Protein AF-A0AAW1TBC0-F1 (afdb_monomer_lite)

Secondary structure (DSSP, 8-state):
-HHHHIIIIIIIT--EEEEEEEEE-SSSSSS-EEEEEEEE-GGGHHHHHHHHHHHHHHHHHSPPPHHHHHHHHHHHHHHHHHHTT-HHHHHHHHTTTT-TT-TT--HHHHHTHHHHHHH--HHHHHHHHHHT---TTT---------S-PPPPP-PPP--GGG---TT---TTHHHHHHHHHHHHHHHTTS---SSSSHHHHHHHHHHHHHHHHHGGG--THHHHHHHHHHHHHHHT---

Sequence (240 aa):
MNGRLFTTVRDALGLTYDVSFELALFELLKNGWFSVSVTSSPDKIHETAEACVRVLRAPGHSPITQRELERARRTLITRHETDSKENSYWLGLMTRTQCAYTPWRTLESIRDIRPMYEAIDLQDMQEAYNQFQMGDDSIFVCIGTSGQAPPAPPTLPAPNQSSLNGAQLLPEGWAAAIEKQMSLEKASSQLSQPAQQQQVKDVAQVAALAAAANLAKNFDFGKAFQRMQQELKDKNAKPE

Radius of gyration: 29.61 Å; chains: 1; bounding box: 54×62×96 Å

pLDDT: mean 72.48, std 20.44, range [36.56, 96.25]

Organism: NCBI:txid2026836

Structure (mmCIF, N/CA/C/O backbone):
data_AF-A0AAW1TBC0-F1
#
_entry.id   AF-A0AAW1TBC0-F1
#
loop_
_atom_site.group_PDB
_atom_site.id
_atom_site.type_symbol
_atom_site.label_atom_id
_atom_site.label_alt_id
_atom_site.label_comp_id
_atom_site.label_asym_id
_atom_site.label_entity_id
_atom_site.label_seq_id
_atom_site.pdbx_PDB_ins_code
_atom_site.Cartn_x
_atom_site.Cartn_y
_atom_site.Cartn_z
_atom_site.occupancy
_atom_site.B_iso_or_equiv
_atom_site.auth_seq_id
_atom_site.auth_comp_id
_atom_site.auth_asym_id
_atom_site.auth_atom_id
_atom_site.pdbx_PDB_model_num
ATOM 1 N N . MET A 1 1 ? -3.443 3.627 0.522 1.00 87.19 1 MET A N 1
ATOM 2 C CA . MET A 1 1 ? -4.224 3.497 1.773 1.00 87.19 1 MET A CA 1
ATOM 3 C C . MET A 1 1 ? -3.780 4.469 2.860 1.00 87.19 1 MET A C 1
ATOM 5 O O . MET A 1 1 ? -4.647 5.182 3.342 1.00 87.19 1 MET A O 1
ATOM 9 N N . ASN A 1 2 ? -2.478 4.599 3.164 1.00 90.44 2 ASN A N 1
ATOM 10 C CA . ASN A 1 2 ? -1.962 5.588 4.136 1.00 90.44 2 ASN A CA 1
ATOM 11 C C . ASN A 1 2 ? -2.582 6.990 4.000 1.00 90.44 2 ASN A C 1
ATOM 13 O O . ASN A 1 2 ? -3.117 7.515 4.966 1.00 90.44 2 ASN A O 1
ATOM 17 N N . GLY A 1 3 ? -2.603 7.563 2.790 1.00 90.88 3 GLY A N 1
ATOM 18 C CA . GLY A 1 3 ? -3.205 8.884 2.567 1.00 90.88 3 GLY A CA 1
ATOM 19 C C . GLY A 1 3 ? -4.674 8.986 2.999 1.00 90.88 3 GLY A C 1
ATOM 20 O O . GLY A 1 3 ? -5.034 9.952 3.661 1.00 90.88 3 GLY A O 1
ATOM 21 N N . ARG A 1 4 ? -5.499 7.973 2.693 1.00 91.69 4 ARG A N 1
ATOM 22 C CA . ARG A 1 4 ? -6.912 7.945 3.105 1.00 91.69 4 ARG A CA 1
ATOM 23 C C . ARG A 1 4 ? -7.034 7.836 4.625 1.00 91.69 4 ARG A C 1
ATOM 25 O O . ARG A 1 4 ? -7.720 8.664 5.210 1.00 91.69 4 ARG A O 1
ATOM 32 N N . LEU A 1 5 ? -6.311 6.900 5.251 1.00 92.44 5 LEU A N 1
ATOM 33 C CA . LEU A 1 5 ? -6.311 6.705 6.708 1.00 92.44 5 LEU A CA 1
ATOM 34 C C . LEU A 1 5 ? -5.940 7.987 7.465 1.00 92.44 5 LEU A C 1
ATOM 36 O O . LEU A 1 5 ? -6.649 8.359 8.396 1.00 92.44 5 LEU A O 1
ATOM 40 N N . PHE A 1 6 ? -4.906 8.707 7.022 1.00 92.19 6 PHE A N 1
ATOM 41 C CA . PHE A 1 6 ? -4.550 9.997 7.616 1.00 92.19 6 PHE A CA 1
ATOM 42 C C . PHE A 1 6 ? -5.671 11.027 7.467 1.00 92.19 6 PHE A C 1
ATOM 44 O O . PHE A 1 6 ? -6.083 11.631 8.451 1.00 92.19 6 PHE A O 1
ATOM 51 N N . THR A 1 7 ? -6.225 11.199 6.268 1.00 92.06 7 THR A N 1
ATOM 52 C CA . THR A 1 7 ? -7.267 12.218 6.065 1.00 92.06 7 THR A CA 1
ATOM 53 C C . THR A 1 7 ? -8.569 11.913 6.810 1.00 92.06 7 THR A C 1
ATOM 55 O O . THR A 1 7 ? -9.233 12.832 7.277 1.00 92.06 7 THR A O 1
ATOM 58 N N . THR A 1 8 ? -8.956 10.642 6.948 1.00 92.25 8 THR A N 1
ATOM 59 C CA . THR A 1 8 ? -10.244 10.274 7.551 1.00 92.25 8 THR A CA 1
ATOM 60 C C . THR A 1 8 ? -10.136 10.000 9.047 1.00 92.25 8 THR A C 1
ATOM 62 O O . THR A 1 8 ? -10.901 10.561 9.821 1.00 92.25 8 THR A O 1
ATOM 65 N N . VAL A 1 9 ? -9.204 9.145 9.478 1.00 92.75 9 VAL A N 1
ATOM 66 C CA . VAL A 1 9 ? -9.111 8.709 10.884 1.00 92.75 9 VAL A CA 1
ATOM 67 C C . VAL A 1 9 ? -8.433 9.778 11.738 1.00 92.75 9 VAL A C 1
ATOM 69 O O . VAL A 1 9 ? -8.900 10.080 12.837 1.00 92.75 9 VAL A O 1
ATOM 72 N N . ARG A 1 10 ? -7.364 10.392 11.214 1.00 91.94 10 ARG A N 1
ATOM 73 C CA . ARG A 1 10 ? -6.611 11.423 11.933 1.00 91.94 10 ARG A CA 1
ATOM 74 C C . ARG A 1 10 ? -7.208 12.815 11.735 1.00 91.94 10 ARG A C 1
ATOM 76 O O . ARG A 1 10 ? -7.557 13.446 12.722 1.00 91.94 10 ARG A O 1
ATOM 83 N N . ASP A 1 11 ? -7.346 13.292 10.498 1.00 93.44 11 ASP A N 1
ATOM 84 C CA . ASP A 1 11 ? -7.694 14.702 10.262 1.00 93.44 11 ASP A CA 1
ATOM 85 C C . ASP A 1 11 ? -9.205 14.973 10.414 1.00 93.44 11 ASP A C 1
ATOM 87 O O . ASP A 1 11 ? -9.587 15.962 11.036 1.00 93.44 11 ASP A O 1
ATOM 91 N N . ALA A 1 12 ? -10.073 14.105 9.879 1.00 92.88 12 ALA A N 1
ATOM 92 C CA . ALA A 1 12 ? -11.524 14.314 9.942 1.00 92.88 12 ALA A CA 1
ATOM 93 C C . ALA A 1 12 ? -12.154 13.880 11.277 1.00 92.88 12 ALA A C 1
ATOM 95 O O . ALA A 1 12 ? -13.023 14.580 11.792 1.00 92.88 12 ALA A O 1
ATOM 96 N N . LEU A 1 13 ? -11.744 12.730 11.828 1.00 91.50 13 LEU A N 1
ATOM 97 C CA . LEU A 1 13 ? -12.319 12.186 13.067 1.00 91.50 13 LEU A CA 1
ATOM 98 C C . LEU A 1 13 ? -11.494 12.508 14.324 1.00 91.50 13 LEU A C 1
ATOM 100 O O . LEU A 1 13 ? -12.032 12.458 15.429 1.00 91.50 13 LEU A O 1
ATOM 104 N N . GLY A 1 14 ? -10.205 12.840 14.194 1.00 91.69 14 GLY A N 1
ATOM 105 C CA . GLY A 1 14 ? -9.363 13.199 15.342 1.00 91.69 14 GLY A CA 1
ATOM 106 C C . GLY A 1 14 ? -9.193 12.077 16.372 1.00 91.69 14 GLY A C 1
ATOM 107 O O . GLY A 1 14 ? -9.025 12.357 17.559 1.00 91.69 14 GLY A O 1
ATOM 108 N N . LEU A 1 15 ? -9.292 10.810 15.953 1.00 89.94 15 LEU A N 1
ATOM 109 C CA . LEU A 1 15 ? -9.305 9.662 16.869 1.00 89.94 15 LEU A CA 1
ATOM 110 C C . LEU A 1 15 ? -7.899 9.181 17.254 1.00 89.94 15 LEU A C 1
ATOM 112 O O . LEU A 1 15 ? -7.708 8.578 18.309 1.00 89.94 15 LEU A O 1
ATOM 116 N N . THR A 1 16 ? -6.908 9.465 16.412 1.00 91.31 16 THR A N 1
ATOM 117 C CA . THR A 1 16 ? -5.557 8.893 16.491 1.00 91.31 16 THR A CA 1
ATOM 118 C C . THR A 1 16 ? -4.490 9.960 16.391 1.00 91.31 16 THR A C 1
ATOM 120 O O . THR A 1 16 ? -4.683 10.954 15.695 1.00 91.31 16 THR A O 1
ATOM 123 N N . TYR A 1 17 ? -3.325 9.700 16.983 1.00 87.06 17 TYR A N 1
ATOM 124 C CA . TYR A 1 17 ? -2.134 10.509 16.726 1.00 87.06 17 TYR A CA 1
ATOM 125 C C . TYR A 1 17 ? -1.420 10.067 15.441 1.00 87.06 17 TYR A C 1
ATOM 127 O O . TYR A 1 17 ? -1.086 10.898 14.596 1.00 87.06 17 TYR A O 1
ATOM 135 N N . ASP A 1 18 ? -1.243 8.753 15.274 1.00 89.31 18 ASP A N 1
ATOM 136 C CA . ASP A 1 18 ? -0.548 8.164 14.133 1.00 89.31 18 ASP A CA 1
ATOM 137 C C . ASP A 1 18 ? -1.224 6.873 13.658 1.00 89.31 18 ASP A C 1
ATOM 139 O O . ASP A 1 18 ? -1.799 6.117 14.452 1.00 89.31 18 ASP A O 1
ATOM 143 N N . VAL A 1 19 ? -1.152 6.655 12.345 1.00 92.12 19 VAL A N 1
ATOM 144 C CA . VAL A 1 19 ? -1.687 5.486 11.650 1.00 92.12 19 VAL A CA 1
ATOM 145 C C . VAL A 1 19 ? -0.708 5.086 10.560 1.00 92.12 19 VAL A C 1
ATOM 147 O O . VAL A 1 19 ? -0.471 5.845 9.620 1.00 92.12 19 VAL A O 1
ATOM 150 N N . SER A 1 20 ? -0.199 3.862 10.634 1.00 91.81 20 SER A N 1
ATOM 151 C CA . SER A 1 20 ? 0.632 3.289 9.584 1.00 91.81 20 SER A CA 1
ATOM 152 C C . SER A 1 20 ? -0.034 2.059 8.978 1.00 91.81 20 SER A C 1
ATOM 154 O O . SER A 1 20 ? -0.566 1.194 9.669 1.00 91.81 20 SER A O 1
ATOM 156 N N . PHE A 1 21 ? -0.025 1.998 7.650 1.00 92.25 21 PHE A N 1
ATOM 157 C CA . PHE A 1 21 ? -0.361 0.813 6.874 1.00 92.25 21 PHE A CA 1
ATOM 158 C C . PHE A 1 21 ? 0.926 0.248 6.282 1.00 92.25 21 PHE A C 1
ATOM 160 O O . PHE A 1 21 ? 1.603 0.918 5.489 1.00 92.25 21 PHE A O 1
ATOM 167 N N . GLU A 1 22 ? 1.221 -0.993 6.643 1.00 91.44 22 GLU A N 1
ATOM 168 C CA . GLU A 1 22 ? 2.332 -1.778 6.126 1.00 91.44 22 GLU A CA 1
ATOM 169 C C . GLU A 1 22 ? 1.794 -2.933 5.288 1.00 91.44 22 GLU A C 1
ATOM 171 O O . GLU A 1 22 ? 0.840 -3.610 5.667 1.00 91.44 22 GLU A O 1
ATOM 176 N N . LEU A 1 23 ? 2.419 -3.155 4.133 1.00 88.25 23 LEU A N 1
ATOM 177 C CA . LEU A 1 23 ? 2.100 -4.254 3.235 1.00 88.25 23 LEU A CA 1
ATOM 178 C C . LEU A 1 23 ? 3.375 -5.039 2.961 1.00 88.25 23 LEU A C 1
ATOM 180 O O . LEU A 1 23 ? 4.338 -4.502 2.414 1.00 88.25 23 LEU A O 1
ATOM 184 N N . ALA A 1 24 ? 3.349 -6.319 3.301 1.00 85.88 24 ALA A N 1
ATOM 185 C CA . ALA A 1 24 ? 4.385 -7.269 2.957 1.00 85.88 24 ALA A CA 1
ATOM 186 C C . ALA A 1 24 ? 3.892 -8.150 1.806 1.00 85.88 24 ALA A C 1
ATOM 188 O O . ALA A 1 24 ? 2.963 -8.948 1.947 1.00 85.88 24 ALA A O 1
ATOM 189 N N . LEU A 1 25 ? 4.525 -7.983 0.647 1.00 79.00 25 LEU A N 1
ATOM 190 C CA . LEU A 1 25 ? 4.231 -8.756 -0.555 1.00 79.00 25 LEU A CA 1
ATOM 191 C C . LEU A 1 25 ? 4.909 -10.137 -0.516 1.00 79.00 25 LEU A C 1
ATOM 193 O O . LEU A 1 25 ? 5.769 -10.433 0.317 1.00 79.00 25 LEU A O 1
ATOM 197 N N . PHE A 1 26 ? 4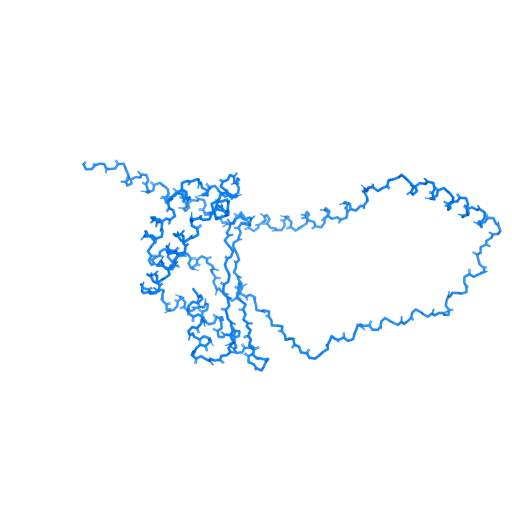.489 -10.986 -1.449 1.00 70.00 26 PHE A N 1
ATOM 198 C CA . PHE A 1 26 ? 4.868 -12.388 -1.614 1.00 70.00 26 PHE A CA 1
ATOM 199 C C . PHE A 1 26 ? 6.334 -12.550 -2.060 1.00 70.00 26 PHE A C 1
ATOM 201 O O . PHE A 1 26 ? 6.648 -12.855 -3.206 1.00 70.00 26 PHE A O 1
ATOM 208 N N . GLU A 1 27 ? 7.270 -12.316 -1.145 1.00 66.81 27 GLU A N 1
ATOM 209 C CA . GLU A 1 27 ? 8.700 -12.486 -1.429 1.00 66.81 27 GLU A CA 1
ATOM 210 C C . GLU A 1 27 ? 9.300 -13.733 -0.765 1.00 66.81 27 GLU A C 1
ATOM 212 O O . GLU A 1 27 ? 10.195 -14.358 -1.324 1.00 66.81 27 GLU A O 1
ATOM 217 N N . LEU A 1 28 ? 8.801 -14.114 0.413 1.00 68.06 28 LEU A N 1
ATOM 218 C CA . LEU A 1 28 ? 9.265 -15.292 1.167 1.00 68.06 28 LEU A CA 1
ATOM 219 C C . LEU A 1 28 ? 8.135 -16.277 1.475 1.00 68.06 28 LEU A C 1
ATOM 221 O O . LEU A 1 28 ? 8.365 -17.471 1.645 1.00 68.06 28 LEU A O 1
ATOM 225 N N . LEU A 1 29 ? 6.910 -15.767 1.556 1.00 73.31 29 LEU A N 1
ATOM 226 C CA . LEU A 1 29 ? 5.704 -16.525 1.839 1.00 73.31 29 LEU A CA 1
ATOM 227 C C . LEU A 1 29 ? 4.839 -16.532 0.582 1.00 73.31 29 LEU A C 1
ATOM 229 O O . LEU A 1 29 ? 4.813 -15.559 -0.172 1.00 73.31 29 LEU A O 1
ATOM 233 N N . LYS A 1 30 ? 4.100 -17.625 0.379 1.00 70.94 30 LYS A N 1
ATOM 234 C CA . LYS A 1 30 ? 3.139 -17.749 -0.730 1.00 70.94 30 LYS A CA 1
ATOM 235 C C . LYS A 1 30 ? 1.981 -16.749 -0.627 1.00 70.94 30 LYS A C 1
ATOM 237 O O . LYS A 1 30 ? 1.279 -16.532 -1.607 1.00 70.94 30 LYS A O 1
ATOM 242 N N . ASN A 1 31 ? 1.809 -16.138 0.543 1.00 77.94 31 ASN A N 1
ATOM 243 C CA . ASN A 1 31 ? 0.743 -15.207 0.855 1.00 77.94 31 ASN A CA 1
ATOM 244 C C . ASN A 1 31 ? 1.369 -13.884 1.307 1.00 77.94 31 ASN A C 1
ATOM 246 O O . ASN A 1 31 ? 2.346 -13.880 2.061 1.00 77.94 31 ASN A O 1
ATOM 250 N N . GLY A 1 32 ? 0.799 -12.772 0.849 1.00 80.69 32 GLY A N 1
ATOM 251 C CA . GLY A 1 32 ? 1.087 -11.457 1.411 1.00 80.69 32 GLY A CA 1
ATOM 252 C C . GLY A 1 32 ? 0.296 -11.239 2.698 1.00 80.69 32 GLY A C 1
ATOM 253 O O . GLY A 1 32 ? -0.742 -11.865 2.910 1.00 80.69 32 GLY A O 1
ATOM 254 N N . TRP A 1 33 ? 0.777 -10.338 3.542 1.00 86.06 33 TRP A N 1
ATOM 255 C CA . TRP A 1 33 ? 0.031 -9.850 4.697 1.00 86.06 33 TRP A CA 1
ATOM 256 C C . TRP A 1 33 ? 0.119 -8.332 4.745 1.00 86.06 33 TRP A C 1
ATOM 258 O O . TRP A 1 33 ? 1.052 -7.723 4.220 1.00 86.06 33 TRP A O 1
ATOM 268 N N . PHE A 1 34 ? -0.871 -7.720 5.372 1.00 89.12 34 PHE A N 1
ATOM 269 C CA . PHE A 1 34 ? -0.850 -6.306 5.690 1.00 89.12 34 PHE A CA 1
ATOM 270 C C . PHE A 1 34 ? -1.065 -6.144 7.189 1.00 89.12 34 PHE A C 1
ATOM 272 O O . PHE A 1 34 ? -1.698 -6.984 7.827 1.00 89.12 34 PHE A O 1
ATOM 279 N N . SER A 1 35 ? -0.533 -5.068 7.747 1.00 91.12 35 SER A N 1
ATOM 280 C CA . SER A 1 35 ? -0.809 -4.668 9.120 1.00 91.12 35 SER A CA 1
ATOM 281 C C . SER A 1 35 ? -1.134 -3.192 9.155 1.00 91.12 35 SER A C 1
ATOM 283 O O . SER A 1 35 ? -0.527 -2.383 8.450 1.00 91.12 35 SER A O 1
ATOM 285 N N . VAL A 1 36 ? -2.117 -2.855 9.980 1.00 91.56 36 VAL A N 1
ATOM 286 C CA . VAL A 1 36 ? -2.475 -1.478 10.282 1.00 91.56 36 VAL A CA 1
ATOM 287 C C . VAL A 1 36 ? -2.206 -1.250 11.750 1.00 91.56 36 VAL A C 1
ATOM 289 O O . VAL A 1 36 ? -2.873 -1.823 12.608 1.00 91.56 36 VAL A O 1
ATOM 292 N N . SER A 1 37 ? -1.210 -0.419 12.016 1.00 91.94 37 SER A N 1
ATOM 293 C CA . SER A 1 37 ? -0.813 -0.055 13.365 1.00 91.94 37 SER A CA 1
ATOM 294 C C . SER A 1 37 ? -1.367 1.325 13.663 1.00 91.94 37 SER A C 1
ATOM 296 O O . SER A 1 37 ? -1.128 2.285 12.929 1.00 91.94 37 SER A O 1
ATOM 298 N N . VAL A 1 38 ? -2.150 1.415 14.731 1.00 91.38 38 VAL A N 1
ATOM 299 C CA . VAL A 1 38 ? -2.855 2.635 15.109 1.00 91.38 38 VAL A CA 1
ATOM 300 C C . VAL A 1 38 ? -2.629 2.895 16.582 1.00 91.38 38 VAL A C 1
ATOM 302 O O . VAL A 1 38 ? -2.779 1.993 17.404 1.00 91.38 38 VAL A O 1
ATOM 305 N N . THR A 1 39 ? -2.291 4.139 16.909 1.00 90.06 39 THR A N 1
ATOM 306 C CA . THR A 1 39 ? -2.109 4.569 18.297 1.00 90.06 39 THR A CA 1
ATOM 307 C C . THR A 1 39 ? -3.104 5.679 18.629 1.00 90.06 39 THR A C 1
ATOM 309 O O . THR A 1 39 ? -3.082 6.760 18.030 1.00 90.06 39 THR A O 1
ATOM 312 N N . SER A 1 40 ? -3.982 5.406 19.594 1.00 88.75 40 SER A N 1
ATOM 313 C CA . SER A 1 40 ? -5.037 6.310 20.065 1.00 88.75 40 SER A CA 1
ATOM 314 C C . SER A 1 40 ? -5.108 6.347 21.591 1.00 88.75 40 SER A C 1
ATOM 316 O O . SER A 1 40 ? -4.518 5.515 22.283 1.00 88.75 40 SER A O 1
ATOM 318 N N . SER A 1 41 ? -5.876 7.298 22.123 1.00 87.81 41 SER A N 1
ATOM 319 C CA . SER A 1 41 ? -6.249 7.316 23.540 1.00 87.81 41 SER A CA 1
ATOM 320 C C . SER A 1 41 ? -7.081 6.079 23.903 1.00 87.81 41 SER A C 1
ATOM 322 O O . SER A 1 41 ? -7.892 5.650 23.073 1.00 87.81 41 SER A O 1
ATOM 324 N N . PRO A 1 42 ? -6.938 5.534 25.128 1.00 85.75 42 PRO A N 1
ATOM 325 C CA . PRO A 1 42 ? -7.598 4.295 25.544 1.00 85.75 42 PRO A CA 1
ATOM 326 C C . PRO A 1 42 ? -9.123 4.354 25.430 1.00 85.75 42 PRO A C 1
ATOM 328 O O . PRO A 1 42 ? -9.741 3.391 24.984 1.00 85.75 42 PRO A O 1
ATOM 331 N N . ASP A 1 43 ? -9.713 5.514 25.720 1.00 87.06 43 ASP A N 1
ATOM 332 C CA . ASP A 1 43 ? -11.166 5.719 25.699 1.00 87.06 43 ASP A CA 1
ATOM 333 C C . ASP A 1 43 ? -11.782 5.578 24.297 1.00 87.06 43 ASP A C 1
ATOM 335 O O . ASP A 1 43 ? -12.977 5.334 24.165 1.00 87.06 43 ASP A O 1
ATOM 339 N N . LYS A 1 44 ? -10.973 5.733 23.239 1.00 89.25 44 LYS A N 1
ATOM 340 C CA . LYS A 1 44 ? -11.426 5.778 21.840 1.00 89.25 44 LYS A CA 1
ATOM 341 C C . LYS A 1 44 ? -10.867 4.646 20.976 1.00 89.25 44 LYS A C 1
ATOM 343 O O . LYS A 1 44 ? -10.999 4.702 19.753 1.00 89.25 44 LYS A O 1
ATOM 348 N N . ILE A 1 45 ? -10.234 3.622 21.558 1.00 89.62 45 ILE A N 1
ATOM 349 C CA . ILE A 1 45 ? -9.574 2.567 20.762 1.00 89.62 45 ILE A CA 1
ATOM 350 C C . ILE A 1 45 ? -10.578 1.782 19.911 1.00 89.62 45 ILE A C 1
ATOM 352 O O . ILE A 1 45 ? -10.310 1.513 18.742 1.00 89.62 45 ILE A O 1
ATOM 356 N N . HIS A 1 46 ? -11.743 1.443 20.463 1.00 90.69 46 HIS A N 1
ATOM 357 C CA . HIS A 1 46 ? -12.755 0.676 19.729 1.00 90.69 46 HIS A CA 1
ATOM 358 C C . HIS A 1 46 ? -13.307 1.456 18.531 1.00 90.69 46 HIS A C 1
ATOM 360 O O . HIS A 1 46 ? -13.294 0.954 17.409 1.00 90.69 46 HIS A O 1
ATOM 366 N N . GLU A 1 47 ? -13.687 2.717 18.748 1.00 91.94 47 GLU A N 1
ATOM 367 C CA . GLU A 1 47 ? -14.157 3.615 17.686 1.00 91.94 47 GLU A CA 1
ATOM 368 C C . GLU A 1 47 ? -13.091 3.800 16.596 1.00 91.94 47 GLU A C 1
ATOM 370 O O . GLU A 1 47 ? -13.375 3.761 15.398 1.00 91.94 47 GLU A O 1
ATOM 375 N N . THR A 1 48 ? -11.833 3.930 17.013 1.00 92.12 48 THR A N 1
ATOM 376 C CA . THR A 1 48 ? -10.685 4.028 16.114 1.00 92.12 48 THR A CA 1
ATOM 377 C C . THR A 1 48 ? -10.517 2.779 15.254 1.00 92.12 48 THR A C 1
ATOM 379 O O . THR A 1 48 ? -10.313 2.885 14.041 1.00 92.12 48 THR A O 1
ATOM 382 N N . ALA A 1 49 ? -10.593 1.594 15.862 1.00 90.88 49 ALA A N 1
ATOM 383 C CA . ALA A 1 49 ? -10.440 0.329 15.159 1.00 90.88 49 ALA A CA 1
ATOM 384 C C . ALA A 1 49 ? -11.544 0.151 14.107 1.00 90.88 49 ALA A C 1
ATOM 386 O O . ALA A 1 49 ? -11.254 -0.145 12.947 1.00 90.88 49 ALA A O 1
ATOM 387 N N . GLU A 1 50 ? -12.797 0.428 14.473 1.00 91.31 50 GLU A N 1
ATOM 388 C CA . GLU A 1 50 ? -13.933 0.386 13.550 1.00 91.31 50 GLU A CA 1
ATOM 389 C C . GLU A 1 50 ? -13.797 1.406 12.411 1.00 91.31 50 GLU A C 1
ATOM 391 O O . GLU A 1 50 ? -14.079 1.093 11.249 1.00 91.31 50 GLU A O 1
ATOM 396 N N . ALA A 1 51 ? -13.323 2.619 12.709 1.00 92.06 51 ALA A N 1
ATOM 397 C CA . ALA A 1 51 ? -13.053 3.636 11.698 1.00 92.06 51 ALA A CA 1
ATOM 398 C C . ALA A 1 51 ? -11.963 3.182 10.714 1.00 92.06 51 ALA A C 1
ATOM 400 O O . ALA A 1 51 ? -12.113 3.361 9.504 1.00 92.06 51 ALA A O 1
ATOM 401 N N . CYS A 1 52 ? -10.899 2.538 11.199 1.00 91.00 52 CYS A N 1
ATOM 402 C CA . CYS A 1 52 ? -9.844 1.993 10.344 1.00 91.00 52 CYS A CA 1
ATOM 403 C C . CYS A 1 52 ? -10.382 0.891 9.430 1.00 91.00 52 CYS A C 1
ATOM 405 O O . CYS A 1 52 ? -10.155 0.938 8.220 1.00 91.00 52 CYS A O 1
ATOM 407 N N . VAL A 1 53 ? -11.164 -0.046 9.972 1.00 90.62 53 VAL A N 1
ATOM 408 C CA . VAL A 1 53 ? -11.815 -1.105 9.186 1.00 90.62 53 VAL A CA 1
ATOM 409 C C . VAL A 1 53 ? -12.742 -0.508 8.124 1.00 90.62 53 VAL A C 1
ATOM 411 O O . VAL A 1 53 ? -12.723 -0.937 6.972 1.00 90.62 53 VAL A O 1
ATOM 414 N N . ARG A 1 54 ? -13.497 0.544 8.456 1.00 90.06 54 ARG A N 1
ATOM 415 C CA . ARG A 1 54 ? -14.361 1.249 7.497 1.00 90.06 54 ARG A CA 1
ATOM 416 C C . ARG A 1 54 ? -13.568 1.849 6.337 1.00 90.06 54 ARG A C 1
ATOM 418 O O . ARG A 1 54 ? -13.981 1.733 5.186 1.00 90.06 54 ARG A O 1
ATOM 425 N N . VAL A 1 55 ? -12.417 2.458 6.615 1.00 90.31 55 VAL A N 1
ATOM 426 C CA . VAL A 1 55 ? -11.542 3.039 5.583 1.00 90.31 55 VAL A CA 1
ATOM 427 C C . VAL A 1 55 ? -10.887 1.951 4.737 1.00 90.31 55 VAL A C 1
ATOM 429 O O . VAL A 1 55 ? -10.789 2.104 3.521 1.00 90.31 55 VAL A O 1
ATOM 432 N N . LEU A 1 56 ? -10.515 0.825 5.347 1.00 88.88 56 LEU A N 1
ATOM 433 C CA . LEU A 1 56 ? -10.053 -0.372 4.641 1.00 88.88 56 LEU A CA 1
ATOM 434 C C . LEU A 1 56 ? -11.160 -1.065 3.834 1.00 88.88 56 LEU A C 1
ATOM 436 O O . LEU A 1 56 ? -10.865 -1.952 3.054 1.00 88.88 56 LEU A O 1
ATOM 440 N N . ARG A 1 57 ? -12.430 -0.689 3.979 1.00 87.81 57 ARG A N 1
ATOM 441 C CA . ARG A 1 57 ? -13.527 -1.163 3.113 1.00 87.81 57 ARG A CA 1
ATOM 442 C C . ARG A 1 57 ? -13.987 -0.104 2.121 1.00 87.81 57 ARG A C 1
ATOM 444 O O . ARG A 1 57 ? -14.772 -0.390 1.214 1.00 87.81 57 ARG A O 1
ATOM 451 N N . ALA A 1 58 ? -13.486 1.121 2.269 1.00 83.44 58 ALA A N 1
ATOM 452 C CA . ALA A 1 58 ? -13.877 2.248 1.443 1.00 83.44 58 ALA A CA 1
ATOM 453 C C . ALA A 1 58 ? -13.623 2.008 -0.050 1.00 83.44 58 ALA A C 1
ATOM 455 O O . ALA A 1 58 ? -14.508 2.370 -0.814 1.00 83.44 58 ALA A O 1
ATOM 456 N N . PRO A 1 59 ? -12.520 1.378 -0.510 1.00 78.44 59 PRO A N 1
ATOM 457 C CA . PRO A 1 59 ? -12.295 1.195 -1.944 1.00 78.44 59 PRO A CA 1
ATOM 458 C C . PRO A 1 59 ? -13.336 0.323 -2.655 1.00 78.44 59 PRO A C 1
ATOM 460 O O . PRO A 1 59 ? -13.519 0.493 -3.855 1.00 78.44 59 PRO A O 1
ATOM 463 N N . GLY A 1 60 ? -14.064 -0.535 -1.928 1.00 77.31 60 GLY A N 1
ATOM 464 C CA . GLY A 1 60 ? -15.188 -1.290 -2.493 1.00 77.31 60 GLY A CA 1
ATOM 465 C C . GLY A 1 60 ? -16.401 -0.418 -2.850 1.00 77.31 60 GLY A C 1
ATOM 466 O O . GLY A 1 60 ? -17.151 -0.756 -3.756 1.00 77.31 60 GLY A O 1
ATOM 467 N N . HIS A 1 61 ? -16.577 0.721 -2.173 1.00 77.06 61 HIS A N 1
ATOM 468 C CA . HIS A 1 61 ? -17.710 1.640 -2.374 1.00 77.06 61 HIS A CA 1
ATOM 469 C C . HIS A 1 61 ? -17.293 2.978 -3.005 1.00 77.06 61 HIS A C 1
ATOM 471 O O . HIS A 1 61 ? -18.096 3.666 -3.628 1.00 77.06 61 HIS A O 1
ATOM 477 N N . SER A 1 62 ? -16.035 3.364 -2.819 1.00 84.62 62 SER A N 1
ATOM 478 C CA . SER A 1 62 ? -15.421 4.610 -3.259 1.00 84.62 62 SER A CA 1
ATOM 479 C C . SER A 1 62 ? -14.107 4.273 -3.964 1.00 84.62 62 SER A C 1
ATOM 481 O O . SER A 1 62 ? -13.069 4.132 -3.296 1.00 84.62 62 SER A O 1
ATOM 483 N N . PRO A 1 63 ? -14.136 4.100 -5.298 1.00 86.19 63 PRO A N 1
ATOM 484 C CA . PRO A 1 63 ? -12.980 3.651 -6.059 1.00 86.19 63 PRO A CA 1
ATOM 485 C C . PRO A 1 63 ? -11.774 4.579 -5.877 1.00 86.19 63 PRO A C 1
ATOM 487 O O . PRO A 1 63 ? -11.888 5.741 -5.474 1.00 86.19 63 PRO A O 1
ATOM 490 N N . ILE A 1 64 ? -10.583 4.052 -6.160 1.00 90.00 64 ILE A N 1
ATOM 491 C CA . ILE A 1 64 ? -9.354 4.852 -6.167 1.00 90.00 64 ILE A CA 1
ATOM 492 C C . ILE A 1 64 ? -9.473 5.913 -7.263 1.00 90.00 64 ILE A C 1
ATOM 494 O O . ILE A 1 64 ? -9.864 5.611 -8.389 1.00 90.00 64 ILE A O 1
ATOM 498 N N . THR A 1 65 ? -9.168 7.163 -6.919 1.00 92.06 65 THR A N 1
ATOM 499 C CA . THR A 1 65 ? -9.273 8.288 -7.854 1.00 92.06 65 THR A CA 1
ATOM 500 C C . THR A 1 65 ? -7.968 8.501 -8.616 1.00 92.06 65 THR A C 1
ATOM 502 O O . THR A 1 65 ? -6.880 8.259 -8.092 1.00 92.06 65 THR A O 1
ATOM 505 N N . GLN A 1 66 ? -8.061 9.054 -9.829 1.00 92.94 66 GLN A N 1
ATOM 506 C CA . GLN A 1 66 ? -6.884 9.373 -10.648 1.00 92.94 66 GLN A CA 1
ATOM 507 C C . GLN A 1 66 ? -5.882 10.281 -9.921 1.00 92.94 66 GLN A C 1
ATOM 509 O O . GLN A 1 66 ? -4.674 10.069 -9.981 1.00 92.94 66 GLN A O 1
ATOM 514 N N . ARG A 1 67 ? -6.382 11.256 -9.154 1.00 92.69 67 ARG A N 1
ATOM 515 C CA . ARG A 1 67 ? -5.542 12.176 -8.373 1.00 92.69 67 ARG A CA 1
ATOM 516 C C . ARG A 1 67 ? -4.736 11.456 -7.293 1.00 92.69 67 ARG A C 1
ATOM 518 O O . ARG A 1 67 ? -3.595 11.828 -7.031 1.00 92.69 67 ARG A O 1
ATOM 525 N N . GLU A 1 68 ? -5.318 10.444 -6.653 1.00 92.38 68 GLU A N 1
ATOM 526 C CA . GLU A 1 68 ? -4.607 9.628 -5.664 1.00 92.38 68 GLU A CA 1
ATOM 527 C C . GLU A 1 68 ? -3.518 8.783 -6.325 1.00 92.38 68 GLU A C 1
ATOM 529 O O . GLU A 1 68 ? -2.409 8.709 -5.790 1.00 92.38 68 GLU A O 1
ATOM 534 N N . LEU A 1 69 ? -3.810 8.203 -7.496 1.00 93.12 69 LEU A N 1
ATOM 535 C CA . LEU A 1 69 ? -2.846 7.422 -8.269 1.00 93.12 69 LEU A CA 1
ATOM 536 C C . LEU A 1 69 ? -1.660 8.283 -8.719 1.00 93.12 69 LEU A C 1
ATOM 538 O O . LEU A 1 69 ? -0.511 7.929 -8.466 1.00 93.12 69 LEU A O 1
ATOM 542 N N . GLU A 1 70 ? -1.918 9.444 -9.320 1.00 93.94 70 GLU A N 1
ATOM 543 C CA . GLU A 1 70 ? -0.870 10.355 -9.792 1.00 93.94 70 GLU A CA 1
ATOM 544 C C . GLU A 1 70 ? 0.006 10.870 -8.649 1.00 93.94 70 GLU A C 1
ATOM 546 O O . GLU A 1 70 ? 1.232 10.930 -8.774 1.00 93.94 70 GLU A O 1
ATOM 551 N N . ARG A 1 71 ? -0.607 11.186 -7.501 1.00 93.56 71 ARG A N 1
ATOM 552 C CA . ARG A 1 71 ? 0.124 11.594 -6.299 1.00 93.56 71 ARG A CA 1
ATOM 553 C C . ARG A 1 71 ? 1.048 10.484 -5.808 1.00 93.56 71 ARG A C 1
ATOM 555 O O . ARG A 1 71 ? 2.218 10.749 -5.542 1.00 93.56 71 ARG A O 1
ATOM 562 N N . ALA A 1 72 ? 0.541 9.254 -5.710 1.00 93.56 72 ALA A N 1
ATOM 563 C CA . ALA A 1 72 ? 1.333 8.103 -5.286 1.00 93.56 72 ALA A CA 1
ATOM 564 C C . ALA A 1 72 ? 2.473 7.807 -6.273 1.00 93.56 72 ALA A C 1
ATOM 566 O O . ALA A 1 72 ? 3.618 7.639 -5.851 1.00 93.56 72 ALA A O 1
ATOM 567 N N . ARG A 1 73 ? 2.183 7.827 -7.581 1.00 94.31 73 ARG A N 1
ATOM 568 C CA . ARG A 1 73 ? 3.168 7.638 -8.654 1.00 94.31 73 ARG A CA 1
ATOM 569 C C . ARG A 1 73 ? 4.304 8.652 -8.543 1.00 94.31 73 ARG A C 1
ATOM 571 O O . ARG A 1 73 ? 5.468 8.261 -8.537 1.00 94.31 73 ARG A O 1
ATOM 578 N N . ARG A 1 74 ? 3.981 9.941 -8.388 1.00 94.88 74 ARG A N 1
ATOM 579 C CA . ARG A 1 74 ? 4.977 11.011 -8.214 1.00 94.88 74 ARG A CA 1
ATOM 580 C C . ARG A 1 74 ? 5.899 10.719 -7.028 1.00 94.88 74 ARG A C 1
ATOM 582 O O . ARG A 1 74 ? 7.113 10.770 -7.182 1.00 94.88 74 ARG A O 1
ATOM 589 N N . THR A 1 75 ? 5.333 10.376 -5.868 1.00 94.50 75 THR A N 1
ATOM 590 C CA . THR A 1 75 ? 6.113 10.070 -4.660 1.00 94.50 75 THR A CA 1
ATOM 591 C C . THR A 1 75 ? 7.033 8.864 -4.855 1.00 94.50 75 THR A C 1
ATOM 593 O O . THR A 1 75 ? 8.194 8.926 -4.457 1.00 94.50 75 THR A O 1
ATOM 596 N N . LEU A 1 76 ? 6.551 7.786 -5.480 1.00 93.44 76 LEU A N 1
ATOM 597 C CA . LEU A 1 76 ? 7.348 6.576 -5.706 1.00 93.44 76 LEU A CA 1
ATOM 598 C C . LEU A 1 76 ? 8.483 6.796 -6.709 1.00 93.44 76 LEU A C 1
ATOM 600 O O . LEU A 1 76 ? 9.597 6.343 -6.457 1.00 93.44 76 LEU A O 1
ATOM 604 N N . ILE A 1 77 ? 8.231 7.526 -7.799 1.00 94.81 77 ILE A N 1
ATOM 605 C CA . ILE A 1 77 ? 9.263 7.853 -8.793 1.00 94.81 77 ILE A CA 1
ATOM 606 C C . ILE A 1 77 ? 10.343 8.735 -8.159 1.00 94.81 77 ILE A C 1
ATOM 608 O O . ILE A 1 77 ? 11.523 8.412 -8.250 1.00 94.81 77 ILE A O 1
ATOM 612 N N . THR A 1 78 ? 9.958 9.799 -7.446 1.00 95.56 78 THR A N 1
ATOM 613 C CA . THR A 1 78 ? 10.925 10.679 -6.768 1.00 95.56 78 THR A CA 1
ATOM 614 C C . THR A 1 78 ? 11.726 9.937 -5.697 1.00 95.56 78 THR A C 1
ATOM 616 O O . THR A 1 78 ? 12.929 10.169 -5.555 1.00 95.56 78 THR A O 1
ATOM 619 N N . ARG A 1 79 ? 11.093 9.015 -4.960 1.00 94.44 79 ARG A N 1
ATOM 620 C CA . ARG A 1 79 ? 11.795 8.160 -3.999 1.00 94.44 79 ARG A CA 1
ATOM 621 C C . ARG A 1 79 ? 12.799 7.245 -4.698 1.00 94.44 79 ARG A C 1
ATOM 623 O O . ARG A 1 79 ? 13.952 7.223 -4.296 1.00 94.44 79 ARG A O 1
ATOM 630 N N . HIS A 1 80 ? 12.396 6.558 -5.766 1.00 94.31 80 HIS A N 1
ATOM 631 C CA . HIS A 1 80 ? 13.290 5.699 -6.544 1.00 94.31 80 HIS A CA 1
ATOM 632 C C . HIS A 1 80 ? 14.498 6.471 -7.097 1.00 94.31 80 HIS A C 1
ATOM 634 O O . HIS A 1 80 ? 15.626 6.012 -6.968 1.00 94.31 80 HIS A O 1
ATOM 640 N N . GLU A 1 81 ? 14.290 7.673 -7.639 1.00 94.06 81 GLU A N 1
ATOM 641 C CA . GLU A 1 81 ? 15.372 8.532 -8.141 1.00 94.06 81 GLU A CA 1
ATOM 642 C C . GLU A 1 81 ? 16.332 8.979 -7.021 1.00 94.06 81 GLU A C 1
ATOM 644 O O . GLU A 1 81 ? 17.538 9.102 -7.243 1.00 94.06 81 GLU A O 1
ATOM 649 N N . THR A 1 82 ? 15.822 9.183 -5.805 1.00 95.69 82 THR A N 1
ATOM 650 C CA . THR A 1 82 ? 16.646 9.538 -4.639 1.00 95.69 82 THR A CA 1
ATOM 651 C C . THR A 1 82 ? 17.450 8.332 -4.155 1.00 95.69 82 THR A C 1
ATOM 653 O O . THR A 1 82 ? 18.676 8.415 -4.077 1.00 95.69 82 THR A O 1
ATOM 656 N N . ASP A 1 83 ? 16.776 7.204 -3.926 1.00 94.44 83 ASP A N 1
ATOM 657 C CA . ASP A 1 83 ? 17.367 5.978 -3.379 1.00 94.44 83 ASP A CA 1
ATOM 658 C C . ASP A 1 83 ? 18.331 5.307 -4.383 1.00 94.44 83 ASP A C 1
ATOM 660 O O . ASP A 1 83 ? 19.293 4.656 -3.983 1.00 94.44 83 ASP A O 1
ATOM 664 N N . SER A 1 84 ? 18.158 5.529 -5.695 1.00 93.00 84 SER A N 1
ATOM 665 C CA . SER A 1 84 ? 19.050 5.017 -6.756 1.00 93.00 84 SER A CA 1
ATOM 666 C C . SER A 1 84 ? 20.499 5.503 -6.659 1.00 93.00 84 SER A C 1
ATOM 668 O O . SER A 1 84 ? 21.393 4.940 -7.292 1.00 93.00 84 SER A O 1
ATOM 670 N N . LYS A 1 85 ? 20.754 6.547 -5.867 1.00 94.69 85 LYS A N 1
ATOM 671 C CA . LYS A 1 85 ? 22.105 7.058 -5.613 1.00 94.69 85 LYS A CA 1
ATOM 672 C C . LYS A 1 85 ? 22.849 6.217 -4.577 1.00 94.69 85 LYS A C 1
ATOM 674 O O . LYS A 1 85 ? 24.068 6.329 -4.472 1.00 94.69 85 LYS A O 1
ATOM 679 N N . GLU A 1 86 ? 22.137 5.389 -3.815 1.00 96.25 86 GLU A N 1
ATOM 680 C CA . GLU A 1 86 ? 22.701 4.577 -2.745 1.00 96.25 86 GLU A CA 1
ATOM 681 C C . GLU A 1 86 ? 22.970 3.137 -3.200 1.00 96.25 86 GLU A C 1
ATOM 683 O O . GLU A 1 86 ? 22.134 2.470 -3.809 1.00 96.25 86 GLU A O 1
ATOM 688 N N . ASN A 1 87 ? 24.138 2.602 -2.841 1.00 94.50 87 ASN A N 1
ATOM 689 C CA . ASN A 1 87 ? 24.495 1.216 -3.170 1.00 94.50 87 ASN A CA 1
ATOM 690 C C . ASN A 1 87 ? 23.652 0.193 -2.389 1.00 94.50 87 ASN A C 1
ATOM 692 O O . ASN A 1 87 ? 23.336 -0.878 -2.906 1.00 94.50 87 ASN A O 1
ATOM 696 N N . SER A 1 88 ? 23.271 0.526 -1.151 1.00 95.25 88 SER A N 1
ATOM 697 C CA . SER A 1 88 ? 22.378 -0.275 -0.299 1.00 95.25 88 SER A CA 1
ATOM 698 C C . SER A 1 88 ? 21.043 -0.553 -0.987 1.00 95.25 88 SER A C 1
ATOM 700 O O . SER A 1 88 ? 20.539 -1.674 -0.919 1.00 95.25 88 SER A O 1
ATOM 702 N N . TYR A 1 89 ? 20.503 0.441 -1.693 1.00 93.88 89 TYR A N 1
ATOM 703 C CA . TYR A 1 89 ? 19.255 0.327 -2.431 1.00 93.88 89 TYR A CA 1
ATOM 704 C C . TYR A 1 89 ? 19.348 -0.714 -3.552 1.00 93.88 89 TYR A C 1
ATOM 706 O O . TYR A 1 89 ? 18.535 -1.640 -3.610 1.00 93.88 89 TYR A O 1
ATOM 714 N N . TRP A 1 90 ? 20.383 -0.627 -4.394 1.00 92.06 90 TRP A N 1
ATOM 715 C CA . TRP A 1 90 ? 20.611 -1.588 -5.477 1.00 92.06 90 TRP A CA 1
ATOM 716 C C . TRP A 1 90 ? 20.826 -3.009 -4.960 1.00 92.06 90 TRP A C 1
ATOM 718 O O . TRP A 1 90 ? 20.239 -3.955 -5.490 1.00 92.06 90 TRP A O 1
ATOM 728 N N . LEU A 1 91 ? 21.614 -3.168 -3.892 1.00 92.06 91 LEU A N 1
ATOM 729 C CA . LEU A 1 91 ? 21.793 -4.462 -3.234 1.00 92.06 91 LEU A CA 1
ATOM 730 C C . LEU A 1 91 ? 20.453 -5.006 -2.720 1.00 92.06 91 LEU A C 1
ATOM 732 O O . LEU A 1 91 ? 20.130 -6.166 -2.975 1.00 92.06 91 LEU A O 1
ATOM 736 N N . GLY A 1 92 ? 19.641 -4.159 -2.080 1.00 89.69 92 GLY A N 1
ATOM 737 C CA . GLY A 1 92 ? 18.297 -4.491 -1.610 1.00 89.69 92 GLY A CA 1
ATOM 738 C C . GLY A 1 92 ? 17.385 -5.002 -2.726 1.0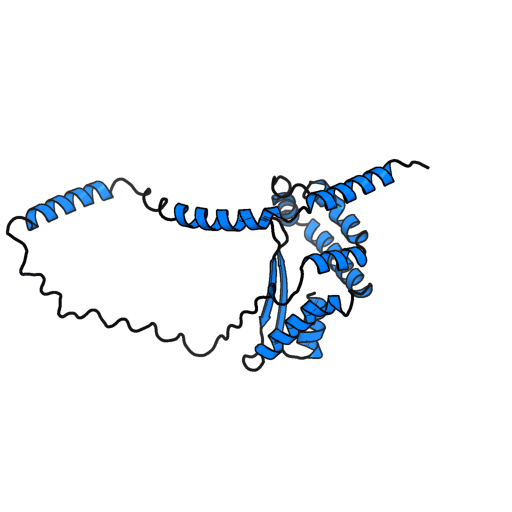0 89.69 92 GLY A C 1
ATOM 739 O O . GLY A 1 92 ? 16.764 -6.056 -2.575 1.00 89.69 92 GLY A O 1
ATOM 740 N N . LEU A 1 93 ? 17.361 -4.330 -3.879 1.00 88.69 93 LEU A N 1
ATOM 741 C CA . LEU A 1 93 ? 16.580 -4.772 -5.038 1.00 88.69 93 LEU A CA 1
ATOM 742 C C . LEU A 1 93 ? 17.028 -6.150 -5.547 1.00 88.69 93 LEU A C 1
ATOM 744 O O . LEU A 1 93 ? 16.178 -7.003 -5.833 1.00 88.69 93 LEU A O 1
ATOM 748 N N . MET A 1 94 ? 18.339 -6.397 -5.590 1.00 87.88 94 MET A N 1
ATOM 749 C CA . MET A 1 94 ? 18.915 -7.639 -6.111 1.00 87.88 94 MET A CA 1
ATOM 750 C C . MET A 1 94 ? 18.758 -8.850 -5.183 1.00 87.88 94 MET A C 1
ATOM 752 O O . MET A 1 94 ? 18.700 -9.968 -5.698 1.00 87.88 94 MET A O 1
ATOM 756 N N . THR A 1 95 ? 18.630 -8.657 -3.861 1.00 85.44 95 THR A N 1
ATOM 757 C CA . THR A 1 95 ? 18.659 -9.738 -2.843 1.00 85.44 95 THR A CA 1
ATOM 758 C C . THR A 1 95 ? 17.702 -10.917 -3.071 1.00 85.44 95 THR A C 1
ATOM 760 O O . THR A 1 95 ? 17.908 -11.978 -2.487 1.00 85.44 95 THR A O 1
ATOM 763 N N . ARG A 1 96 ? 16.665 -10.776 -3.908 1.00 78.50 96 ARG A N 1
ATOM 764 C CA . ARG A 1 96 ? 15.654 -11.826 -4.150 1.00 78.50 96 ARG A CA 1
ATOM 765 C C . ARG A 1 96 ? 15.437 -12.175 -5.627 1.00 78.50 96 ARG A C 1
ATOM 767 O O . ARG A 1 96 ? 14.503 -12.900 -5.942 1.00 78.50 96 ARG A O 1
ATOM 774 N N . THR A 1 97 ? 16.290 -11.688 -6.530 1.00 83.44 97 THR A N 1
ATOM 775 C CA . THR A 1 97 ? 16.137 -11.912 -7.986 1.00 83.44 97 THR A CA 1
ATOM 776 C C . THR A 1 97 ? 16.426 -13.342 -8.448 1.00 83.44 97 THR A C 1
ATOM 778 O O . THR A 1 97 ? 15.930 -13.779 -9.477 1.00 83.44 97 THR A O 1
ATOM 781 N N . GLN A 1 98 ? 17.224 -14.094 -7.691 1.00 79.81 98 GLN A N 1
ATOM 782 C CA . GLN A 1 98 ? 17.621 -15.467 -8.037 1.00 79.81 98 GLN A CA 1
ATOM 783 C C . GLN A 1 98 ? 16.866 -16.523 -7.212 1.00 79.81 98 GLN A C 1
ATOM 785 O O . GLN A 1 98 ? 17.245 -17.692 -7.180 1.00 79.81 98 GLN A O 1
ATOM 790 N N . CYS A 1 99 ? 15.806 -16.118 -6.507 1.00 80.94 99 CYS A N 1
ATOM 791 C CA . CYS A 1 99 ? 15.031 -17.019 -5.666 1.00 80.94 99 CYS A CA 1
ATOM 792 C C . CYS A 1 99 ? 14.057 -17.852 -6.513 1.00 80.94 99 CYS A C 1
ATOM 794 O O . CYS A 1 99 ? 13.195 -17.300 -7.196 1.00 80.94 99 CYS A O 1
ATOM 796 N N . ALA A 1 100 ? 14.127 -19.183 -6.408 1.00 77.38 100 ALA A N 1
ATOM 797 C CA . ALA A 1 100 ? 13.231 -20.096 -7.131 1.00 77.38 100 ALA A CA 1
ATOM 798 C C . ALA A 1 100 ? 11.740 -19.908 -6.776 1.00 77.38 100 ALA A C 1
ATOM 800 O O . ALA A 1 100 ? 10.865 -20.248 -7.567 1.00 77.38 100 ALA A O 1
ATOM 801 N N . TYR A 1 101 ? 11.445 -19.347 -5.599 1.00 76.56 101 TYR A N 1
ATOM 802 C CA . TYR A 1 101 ? 10.080 -19.069 -5.146 1.00 76.56 101 TYR A CA 1
ATOM 803 C C . TYR A 1 101 ? 9.476 -17.792 -5.752 1.00 76.56 101 TYR A C 1
ATOM 805 O O . TYR A 1 101 ? 8.279 -17.561 -5.594 1.00 76.56 101 TYR A O 1
ATOM 813 N N . THR A 1 102 ? 10.272 -16.974 -6.447 1.00 76.81 102 THR A N 1
ATOM 814 C CA . THR A 1 102 ? 9.859 -15.660 -6.961 1.00 76.81 102 THR A CA 1
ATOM 815 C C . THR A 1 102 ? 10.224 -15.515 -8.449 1.00 76.81 102 THR A C 1
ATOM 817 O O . THR A 1 102 ? 11.014 -14.643 -8.808 1.00 76.81 102 THR A O 1
ATOM 820 N N . PRO A 1 103 ? 9.670 -16.353 -9.350 1.00 75.94 103 PRO A N 1
ATOM 821 C CA . PRO A 1 103 ? 10.113 -16.424 -10.747 1.00 75.94 103 PRO A CA 1
ATOM 822 C C . PRO A 1 103 ? 9.879 -15.133 -11.547 1.00 75.94 103 PRO A C 1
ATOM 824 O O . PRO A 1 103 ? 10.585 -14.880 -12.516 1.00 75.94 103 PRO A O 1
ATOM 827 N N . TRP A 1 104 ? 8.917 -14.301 -11.140 1.00 79.19 104 TRP A N 1
ATOM 828 C CA . TRP A 1 104 ? 8.636 -13.000 -11.763 1.00 79.19 104 TRP A CA 1
ATOM 829 C C . TRP A 1 104 ? 9.649 -11.908 -11.389 1.00 79.19 104 TRP A C 1
ATOM 831 O O . TRP A 1 104 ? 9.671 -10.855 -12.021 1.00 79.19 104 TRP A O 1
ATOM 841 N N . ARG A 1 105 ? 10.482 -12.113 -10.360 1.00 84.12 105 ARG A N 1
ATOM 842 C CA . ARG A 1 105 ? 11.477 -11.123 -9.935 1.00 84.12 105 ARG A CA 1
ATOM 843 C C . ARG A 1 105 ? 12.785 -11.341 -10.689 1.00 84.12 105 ARG A C 1
ATOM 845 O O . ARG A 1 105 ? 13.742 -11.876 -10.147 1.00 84.12 105 ARG A O 1
ATOM 852 N N . THR A 1 106 ? 12.824 -10.936 -11.950 1.00 86.44 106 THR A N 1
ATOM 853 C CA . THR A 1 106 ? 14.019 -11.025 -12.806 1.00 86.44 106 THR A CA 1
ATOM 854 C C . THR A 1 106 ? 14.826 -9.720 -12.765 1.00 86.44 106 THR A C 1
ATOM 856 O O . THR A 1 106 ? 14.359 -8.700 -12.270 1.00 86.44 106 THR A O 1
ATOM 859 N N . LEU A 1 107 ? 16.045 -9.703 -13.310 1.00 88.69 107 LEU A N 1
ATOM 860 C CA . LEU A 1 107 ? 16.809 -8.459 -13.475 1.00 88.69 107 LEU A CA 1
ATOM 861 C C . LEU A 1 107 ? 16.047 -7.406 -14.309 1.00 88.69 107 LEU A C 1
ATOM 863 O O . LEU A 1 107 ? 16.159 -6.210 -14.048 1.00 88.69 107 LEU A O 1
ATOM 867 N N . GLU A 1 108 ? 15.223 -7.850 -15.260 1.00 88.75 108 GLU A N 1
ATOM 868 C CA . GLU A 1 108 ? 14.329 -6.991 -16.048 1.00 88.75 108 GLU A CA 1
ATOM 869 C C . GLU A 1 108 ? 13.353 -6.213 -15.155 1.00 88.75 108 GLU A C 1
ATOM 871 O O . GLU A 1 108 ? 13.181 -5.011 -15.337 1.00 88.75 108 GLU A O 1
ATOM 876 N N . SER A 1 109 ? 12.828 -6.837 -14.090 1.00 84.50 109 SER A N 1
ATOM 877 C CA . SER A 1 109 ? 11.919 -6.160 -13.158 1.00 84.50 109 SER A CA 1
ATOM 878 C C . SER A 1 109 ? 12.598 -5.036 -12.374 1.00 84.50 109 SER A C 1
ATOM 880 O O . SER A 1 109 ? 11.909 -4.174 -11.843 1.00 84.50 109 SER A O 1
ATOM 882 N N . ILE A 1 110 ? 13.932 -5.054 -12.254 1.00 89.50 110 ILE A N 1
ATOM 883 C CA . ILE A 1 110 ? 14.711 -3.974 -11.631 1.00 89.50 110 ILE A CA 1
ATOM 884 C C . ILE A 1 110 ? 14.971 -2.850 -12.635 1.00 89.50 110 ILE A C 1
ATOM 886 O O . ILE A 1 110 ? 14.863 -1.676 -12.285 1.00 89.50 110 ILE A O 1
ATOM 890 N N . ARG A 1 111 ? 15.313 -3.204 -13.877 1.00 89.81 111 ARG A N 1
ATOM 891 C CA . ARG A 1 111 ? 15.565 -2.232 -14.947 1.00 89.81 111 ARG A CA 1
ATOM 892 C C . ARG A 1 111 ? 14.316 -1.402 -15.250 1.00 89.81 111 ARG A C 1
ATOM 894 O O . ARG A 1 111 ? 14.416 -0.187 -15.411 1.00 89.81 111 ARG A O 1
ATOM 901 N N . ASP A 1 112 ? 13.157 -2.052 -15.271 1.00 91.50 112 ASP A N 1
ATOM 902 C CA . ASP A 1 112 ? 11.912 -1.468 -15.768 1.00 91.50 112 ASP A CA 1
ATOM 903 C C . ASP A 1 112 ? 11.000 -0.925 -14.651 1.00 91.50 112 ASP A C 1
ATOM 905 O O . ASP A 1 112 ? 9.819 -0.670 -14.877 1.00 91.50 112 ASP A O 1
ATOM 909 N N . ILE A 1 113 ? 11.535 -0.664 -13.449 1.00 91.31 113 ILE A N 1
ATOM 910 C CA . ILE A 1 113 ? 10.761 -0.114 -12.315 1.00 91.31 113 ILE A CA 1
ATOM 911 C C . ILE A 1 113 ? 10.055 1.197 -12.694 1.00 91.31 113 ILE A C 1
ATOM 913 O O . ILE A 1 113 ? 8.881 1.395 -12.380 1.00 91.31 113 ILE A O 1
ATOM 917 N N . ARG A 1 114 ? 10.761 2.107 -13.374 1.00 92.69 114 ARG A N 1
ATOM 918 C CA . ARG A 1 114 ? 10.216 3.417 -13.756 1.00 92.69 114 ARG A CA 1
ATOM 919 C C . ARG A 1 114 ? 9.096 3.320 -14.802 1.00 92.69 114 ARG A C 1
ATOM 921 O O . ARG A 1 114 ? 8.012 3.822 -14.502 1.00 92.69 114 ARG A O 1
ATOM 928 N N . PRO A 1 115 ? 9.289 2.670 -15.969 1.00 92.31 115 PRO A N 1
ATOM 929 C CA . PRO A 1 115 ? 8.200 2.495 -16.930 1.00 92.31 115 PRO A CA 1
ATOM 930 C C . PRO A 1 115 ? 7.039 1.676 -16.351 1.00 92.31 115 PRO A C 1
ATOM 932 O O . PRO A 1 115 ? 5.888 1.978 -16.651 1.00 92.31 115 PRO A O 1
ATOM 935 N N . MET A 1 116 ? 7.300 0.719 -15.450 1.00 91.56 116 MET A N 1
ATOM 936 C CA . MET A 1 116 ? 6.241 0.001 -14.735 1.00 91.56 116 MET A CA 1
ATOM 937 C C . MET A 1 116 ? 5.357 0.964 -13.930 1.00 91.56 116 MET A C 1
ATOM 939 O O . MET A 1 116 ? 4.139 0.894 -14.037 1.00 91.56 116 MET A O 1
ATOM 943 N N . TYR A 1 117 ? 5.930 1.906 -13.171 1.00 92.56 117 TYR A N 1
ATOM 944 C CA . TYR A 1 117 ? 5.128 2.888 -12.430 1.00 92.56 117 TYR A CA 1
ATOM 945 C C . TYR A 1 117 ? 4.326 3.837 -13.326 1.00 92.56 117 TYR A C 1
ATOM 947 O O . TYR A 1 117 ? 3.246 4.285 -12.931 1.00 92.56 117 TYR A O 1
ATOM 955 N N . GLU A 1 118 ? 4.842 4.162 -14.509 1.00 92.75 118 GLU A N 1
ATOM 956 C CA . GLU A 1 118 ? 4.156 5.010 -15.488 1.00 92.75 118 GLU A CA 1
ATOM 957 C C . GLU A 1 118 ? 2.995 4.274 -16.174 1.00 92.75 118 GLU A C 1
ATOM 959 O O . GLU A 1 118 ? 1.960 4.893 -16.420 1.00 92.75 118 GLU A O 1
ATOM 964 N N . ALA A 1 119 ? 3.133 2.965 -16.403 1.00 93.31 119 ALA A N 1
ATOM 965 C CA . ALA A 1 119 ? 2.152 2.135 -17.102 1.00 93.31 119 ALA A CA 1
ATOM 966 C C . ALA A 1 119 ? 0.940 1.705 -16.254 1.00 93.31 119 ALA A C 1
ATOM 968 O O . ALA A 1 119 ? -0.080 1.338 -16.826 1.00 93.31 119 ALA A O 1
ATOM 969 N N . ILE A 1 120 ? 1.036 1.744 -14.919 1.00 93.44 120 ILE A N 1
ATOM 970 C CA . ILE A 1 120 ? -0.056 1.342 -14.013 1.00 93.44 120 ILE A CA 1
ATOM 971 C C . ILE A 1 120 ? -1.321 2.167 -14.272 1.00 93.44 120 ILE A C 1
ATOM 973 O O . ILE A 1 120 ? -1.273 3.399 -14.174 1.00 93.44 120 ILE A O 1
ATOM 977 N N . ASP A 1 121 ? -2.453 1.490 -14.467 1.00 93.25 121 ASP A N 1
ATOM 978 C CA . ASP A 1 121 ? -3.771 2.113 -14.589 1.00 93.25 121 ASP A CA 1
ATOM 979 C C . ASP A 1 121 ? -4.623 1.985 -13.305 1.00 93.25 121 ASP A C 1
ATOM 981 O O . ASP A 1 121 ? -4.299 1.266 -12.352 1.00 93.25 121 ASP A O 1
ATOM 985 N N . LEU A 1 122 ? -5.743 2.711 -13.257 1.00 92.75 122 LEU A N 1
ATOM 986 C CA . LEU A 1 122 ? -6.720 2.626 -12.169 1.00 92.75 122 LEU A CA 1
ATOM 987 C C . LEU A 1 122 ? -7.362 1.242 -12.064 1.00 92.75 122 LEU A C 1
ATOM 989 O O . LEU A 1 122 ? -7.663 0.804 -10.952 1.00 92.75 122 LEU A O 1
ATOM 993 N N . GLN A 1 123 ? -7.572 0.568 -13.197 1.00 91.25 123 GLN A N 1
ATOM 994 C CA . GLN A 1 123 ? -8.155 -0.773 -13.229 1.00 91.25 123 GLN A CA 1
ATOM 995 C C . GLN A 1 123 ? -7.241 -1.781 -12.530 1.00 91.25 123 GLN A C 1
ATOM 997 O O . GLN A 1 123 ? -7.698 -2.477 -11.624 1.00 91.25 123 GLN A O 1
ATOM 1002 N N . ASP A 1 124 ? -5.942 -1.757 -12.842 1.00 92.00 124 ASP A N 1
ATOM 1003 C CA . ASP A 1 124 ? -4.936 -2.621 -12.212 1.00 92.00 124 ASP A CA 1
ATOM 1004 C C . ASP A 1 124 ? -4.910 -2.435 -10.691 1.00 92.00 124 ASP A C 1
ATOM 1006 O O . ASP A 1 124 ? -4.820 -3.392 -9.923 1.00 92.00 124 ASP A O 1
ATOM 1010 N N . MET A 1 125 ? -5.025 -1.184 -10.233 1.00 90.12 125 MET A N 1
ATOM 1011 C CA . MET A 1 125 ? -5.037 -0.857 -8.807 1.00 90.12 125 MET A CA 1
ATOM 1012 C C . MET A 1 125 ? -6.286 -1.373 -8.095 1.00 90.12 125 MET A C 1
ATOM 1014 O O . MET A 1 125 ? -6.193 -1.846 -6.961 1.00 90.12 125 MET A O 1
ATOM 1018 N N . GLN A 1 126 ? -7.450 -1.286 -8.737 1.00 88.44 126 GLN A N 1
ATOM 1019 C CA . GLN A 1 126 ? -8.690 -1.833 -8.189 1.00 88.44 126 GLN A CA 1
ATOM 1020 C C . GLN A 1 126 ? -8.666 -3.360 -8.176 1.00 88.44 126 GLN A C 1
ATOM 1022 O O . GLN A 1 126 ? -9.058 -3.965 -7.181 1.00 88.44 126 GLN A O 1
ATOM 1027 N N . GLU A 1 127 ? -8.156 -3.987 -9.234 1.00 89.31 127 GLU A N 1
ATOM 1028 C CA . GLU A 1 127 ? -8.016 -5.437 -9.299 1.00 89.31 127 GLU A CA 1
ATOM 1029 C C . GLU A 1 127 ? -7.051 -5.946 -8.228 1.00 89.31 127 GLU A C 1
ATOM 1031 O O . GLU A 1 127 ? -7.424 -6.811 -7.435 1.00 89.31 127 GLU A O 1
ATOM 1036 N N . ALA A 1 128 ? -5.859 -5.352 -8.122 1.00 88.12 128 ALA A N 1
ATOM 1037 C CA . ALA A 1 128 ? -4.895 -5.677 -7.075 1.00 88.12 128 ALA A CA 1
ATOM 1038 C C . ALA A 1 128 ? -5.500 -5.509 -5.676 1.00 88.12 128 ALA A C 1
ATOM 1040 O O . ALA A 1 128 ? -5.239 -6.313 -4.782 1.00 88.12 128 ALA A O 1
ATOM 1041 N N . TYR A 1 129 ? -6.345 -4.492 -5.488 1.00 87.06 129 TYR A N 1
ATOM 1042 C CA . TYR A 1 129 ? -7.037 -4.289 -4.227 1.00 87.06 129 TYR A CA 1
ATOM 1043 C C . TYR A 1 129 ? -8.062 -5.389 -3.923 1.00 87.06 129 TYR A C 1
ATOM 1045 O O . TYR A 1 129 ? -8.118 -5.891 -2.799 1.00 87.06 129 TYR A O 1
ATOM 1053 N N . ASN A 1 130 ? -8.837 -5.804 -4.925 1.00 86.31 130 ASN A N 1
ATOM 1054 C CA . ASN A 1 130 ? -9.829 -6.869 -4.792 1.00 86.31 130 ASN A CA 1
ATOM 1055 C C . ASN A 1 130 ? -9.188 -8.215 -4.421 1.00 86.31 130 ASN A C 1
ATOM 1057 O O . ASN A 1 130 ? -9.797 -8.998 -3.691 1.00 86.31 130 ASN A O 1
ATOM 1061 N N . GLN A 1 131 ? -7.940 -8.458 -4.841 1.00 84.31 131 GLN A N 1
ATOM 1062 C CA . GLN A 1 131 ? -7.201 -9.669 -4.465 1.00 84.31 131 GLN A CA 1
ATOM 1063 C C . GLN A 1 131 ? -6.910 -9.774 -2.964 1.00 84.31 131 GLN A C 1
ATOM 1065 O O . GLN A 1 131 ? -6.748 -10.883 -2.460 1.00 84.31 131 GLN A O 1
ATOM 1070 N N . PHE A 1 132 ? -6.877 -8.660 -2.223 1.00 80.31 132 PHE A N 1
ATOM 1071 C CA . PHE A 1 132 ? -6.677 -8.710 -0.771 1.00 80.31 132 PHE A CA 1
ATOM 1072 C C . PHE A 1 132 ? -7.900 -9.210 0.000 1.00 80.31 132 PHE A C 1
ATOM 1074 O O . PHE A 1 132 ? -7.751 -9.536 1.173 1.00 80.31 132 PHE A O 1
ATOM 1081 N N . GLN A 1 133 ? -9.078 -9.280 -0.637 1.00 76.44 133 GLN A N 1
ATOM 1082 C CA . GLN A 1 133 ? -10.315 -9.815 -0.054 1.00 76.44 133 GLN A CA 1
ATOM 1083 C C . GLN A 1 133 ? -10.541 -9.325 1.388 1.00 76.44 133 GLN A C 1
ATOM 1085 O O . GLN A 1 133 ? -10.489 -10.099 2.343 1.00 76.44 133 GLN A O 1
ATOM 1090 N N . MET A 1 134 ? -10.789 -8.019 1.545 1.00 76.31 134 MET A N 1
ATOM 1091 C CA . MET A 1 134 ? -11.010 -7.329 2.832 1.00 76.31 134 MET A CA 1
ATOM 1092 C C . MET A 1 134 ? -12.371 -7.676 3.487 1.00 76.31 134 MET A C 1
ATOM 1094 O O . MET A 1 134 ? -13.121 -6.786 3.896 1.00 76.31 134 MET A O 1
ATOM 1098 N N . GLY A 1 135 ? -12.728 -8.962 3.519 1.00 73.25 135 GLY A N 1
ATOM 1099 C CA . GLY A 1 135 ? -13.926 -9.487 4.170 1.00 73.25 135 GLY A CA 1
ATOM 1100 C C . GLY A 1 135 ? -13.819 -9.501 5.697 1.00 73.25 135 GLY A C 1
ATOM 1101 O O . GLY A 1 135 ? -12.762 -9.243 6.269 1.00 73.25 135 GLY A O 1
ATOM 1102 N N . ASP A 1 136 ? -14.930 -9.806 6.369 1.00 69.56 136 ASP A N 1
ATOM 1103 C CA . ASP A 1 136 ? -14.967 -9.896 7.836 1.00 69.56 136 ASP A CA 1
ATOM 1104 C C . ASP A 1 136 ? -14.076 -11.033 8.372 1.00 69.56 136 ASP A C 1
ATOM 1106 O O . ASP A 1 136 ? -13.494 -10.897 9.444 1.00 69.56 136 ASP A O 1
ATOM 1110 N N . ASP A 1 137 ? -13.881 -12.100 7.591 1.00 75.31 137 ASP A N 1
ATOM 1111 C CA . ASP A 1 137 ? -13.102 -13.278 7.999 1.00 75.31 137 ASP A CA 1
ATOM 1112 C C . ASP A 1 137 ? -11.577 -13.099 7.879 1.00 75.31 137 ASP A C 1
ATOM 1114 O O . ASP A 1 137 ? -10.816 -13.923 8.389 1.00 75.31 137 ASP A O 1
ATOM 1118 N N . SER A 1 138 ? -11.104 -12.056 7.186 1.00 76.12 138 SER A N 1
ATOM 1119 C CA . SER A 1 138 ? -9.674 -11.852 6.905 1.00 76.12 138 SER A CA 1
ATOM 1120 C C . SER A 1 138 ? -9.017 -10.775 7.768 1.00 76.12 138 SER A C 1
ATOM 1122 O O . SER A 1 138 ? -7.787 -10.685 7.804 1.00 76.12 138 SER A O 1
ATOM 1124 N N . ILE A 1 139 ? -9.810 -9.967 8.478 1.00 83.69 139 ILE A N 1
ATOM 1125 C CA . ILE A 1 139 ? -9.313 -8.847 9.279 1.00 83.69 139 ILE A CA 1
ATOM 1126 C C . ILE A 1 139 ? -9.344 -9.221 10.757 1.00 83.69 139 ILE A C 1
ATOM 1128 O O . ILE A 1 139 ? -10.398 -9.270 11.387 1.00 83.69 139 ILE A O 1
ATOM 1132 N N . PHE A 1 140 ? -8.162 -9.407 11.335 1.00 85.31 140 PHE A N 1
ATOM 1133 C CA . PHE A 1 140 ? -8.008 -9.611 12.769 1.00 85.31 140 PHE A CA 1
ATOM 1134 C C . PHE A 1 140 ? -7.645 -8.289 13.438 1.00 85.31 140 PHE A C 1
ATOM 1136 O O . PHE A 1 140 ? -6.661 -7.645 13.074 1.00 85.31 140 PHE A O 1
ATOM 1143 N N . VAL A 1 141 ? -8.446 -7.883 14.421 1.00 86.56 141 VAL A N 1
ATOM 1144 C CA . VAL A 1 141 ? -8.219 -6.662 15.198 1.00 86.56 141 VAL A CA 1
ATOM 1145 C C . VAL A 1 141 ? -7.713 -7.051 16.580 1.00 86.56 141 VAL A C 1
ATOM 1147 O O . VAL A 1 141 ? -8.410 -7.716 17.343 1.00 86.56 141 VAL A O 1
ATOM 1150 N N . CYS A 1 142 ? -6.505 -6.605 16.912 1.00 86.25 142 CYS A N 1
ATOM 1151 C CA . CYS A 1 142 ? -5.917 -6.778 18.234 1.00 86.25 142 CYS A CA 1
ATOM 1152 C C . CYS A 1 142 ? -5.909 -5.430 18.953 1.00 86.25 142 CYS A C 1
ATOM 1154 O O . CYS A 1 142 ? -5.326 -4.466 18.460 1.00 86.25 142 CYS A O 1
ATOM 1156 N N . ILE A 1 143 ? -6.537 -5.367 20.126 1.00 86.81 143 ILE A N 1
ATOM 1157 C CA . ILE A 1 143 ? -6.557 -4.168 20.966 1.00 86.81 143 ILE A CA 1
ATOM 1158 C C . ILE A 1 143 ? -5.683 -4.428 22.187 1.00 86.81 143 ILE A C 1
ATOM 1160 O O . ILE A 1 143 ? -5.959 -5.325 22.980 1.00 86.81 143 ILE A O 1
ATOM 1164 N N . GLY A 1 144 ? -4.620 -3.637 22.324 1.00 83.81 144 GLY A N 1
ATOM 1165 C CA . GLY A 1 144 ? -3.745 -3.644 23.489 1.00 83.81 144 GLY A CA 1
ATOM 1166 C C . GLY A 1 144 ? -3.739 -2.272 24.146 1.00 83.81 144 GLY A C 1
ATOM 1167 O O . GLY A 1 144 ? -3.316 -1.293 23.537 1.00 83.81 144 GLY A O 1
ATOM 1168 N N . THR A 1 145 ? -4.191 -2.190 25.394 1.00 80.94 145 THR A N 1
ATOM 1169 C CA . THR A 1 145 ? -4.062 -0.982 26.216 1.00 80.94 145 THR A CA 1
ATOM 1170 C C . THR A 1 145 ? -2.809 -1.086 27.071 1.00 80.94 145 THR 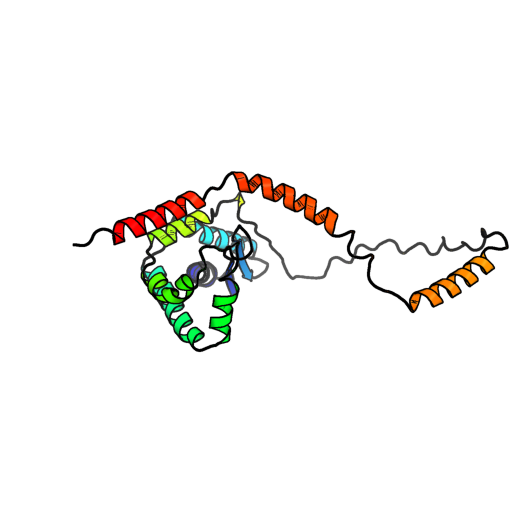A C 1
ATOM 1172 O O . THR A 1 145 ? -2.705 -1.976 27.914 1.00 80.94 145 THR A O 1
ATOM 1175 N N . SER A 1 146 ? -1.872 -0.157 26.906 1.00 69.88 146 SER A N 1
ATOM 1176 C CA . SER A 1 146 ? -0.768 0.001 27.855 1.00 69.88 146 SER A CA 1
ATOM 1177 C C . SER A 1 146 ? -1.259 0.841 29.047 1.00 69.88 146 SER A C 1
ATOM 1179 O O . SER A 1 146 ? -1.312 2.064 28.949 1.00 69.88 146 SER A O 1
ATOM 1181 N N . GLY A 1 147 ? -1.678 0.198 30.149 1.00 70.38 147 GLY A N 1
ATOM 1182 C CA . GLY A 1 147 ? -2.264 0.837 31.346 1.00 70.38 147 GLY A CA 1
ATOM 1183 C C . GLY A 1 147 ? -2.284 -0.080 32.587 1.00 70.38 147 GLY A C 1
ATOM 1184 O O . GLY A 1 147 ? -2.075 -1.275 32.443 1.00 70.38 147 GLY A O 1
ATOM 1185 N N . GLN A 1 148 ? -2.464 0.495 33.791 1.00 53.97 148 GLN A N 1
ATOM 1186 C CA . GLN A 1 148 ? -1.825 0.098 35.070 1.00 53.97 148 GLN A CA 1
ATOM 1187 C C . GLN A 1 148 ? -1.607 -1.402 35.381 1.00 53.97 148 GLN A C 1
ATOM 1189 O O . GLN A 1 148 ? -2.552 -2.160 35.560 1.00 53.97 148 GLN A O 1
ATOM 1194 N N . ALA A 1 149 ? -0.318 -1.695 35.623 1.00 55.31 149 ALA A N 1
ATOM 1195 C CA . ALA A 1 149 ? 0.319 -2.881 36.202 1.00 55.31 149 ALA A CA 1
ATOM 1196 C C . ALA A 1 149 ? 0.094 -4.229 35.482 1.00 55.31 149 ALA A C 1
ATOM 1198 O O . ALA A 1 149 ? -1.034 -4.594 35.162 1.00 55.31 149 ALA A O 1
ATOM 1199 N N . PRO A 1 150 ? 1.162 -5.036 35.292 1.00 60.88 150 PRO A N 1
ATOM 1200 C CA . PRO A 1 150 ? 0.989 -6.448 34.977 1.00 60.88 150 PRO A CA 1
ATOM 1201 C C . PRO A 1 150 ? 0.081 -7.073 36.046 1.00 60.88 150 PRO A C 1
ATOM 1203 O O . PRO A 1 150 ? 0.289 -6.777 37.230 1.00 60.88 150 PRO A O 1
ATOM 1206 N N . PRO A 1 151 ? -0.888 -7.940 35.690 1.00 68.75 151 PRO A N 1
ATOM 1207 C CA . PRO A 1 151 ? -1.501 -8.795 36.693 1.00 68.75 151 PRO A CA 1
ATOM 1208 C C . PRO A 1 151 ? -0.359 -9.475 37.447 1.00 68.75 151 PRO A C 1
ATOM 1210 O O . PRO A 1 151 ? 0.579 -9.977 36.816 1.00 68.75 151 PRO A O 1
ATOM 1213 N N . ALA A 1 152 ? -0.387 -9.398 38.783 1.00 65.62 152 ALA A N 1
ATOM 1214 C CA . ALA A 1 152 ? 0.633 -10.028 39.607 1.00 65.62 152 ALA A CA 1
ATOM 1215 C C . ALA A 1 152 ? 0.830 -11.461 39.089 1.00 65.62 152 ALA A C 1
ATOM 1217 O O . ALA A 1 152 ? -0.178 -12.132 38.825 1.00 65.62 152 ALA A O 1
ATOM 1218 N N . PRO A 1 153 ? 2.084 -11.909 38.867 1.00 69.19 153 PRO A N 1
ATOM 1219 C CA . PRO A 1 153 ? 2.326 -13.271 38.418 1.00 69.19 153 PRO A CA 1
ATOM 1220 C C . PRO A 1 153 ? 1.516 -14.197 39.325 1.00 69.19 153 PRO A C 1
ATOM 1222 O O . PRO A 1 153 ? 1.508 -13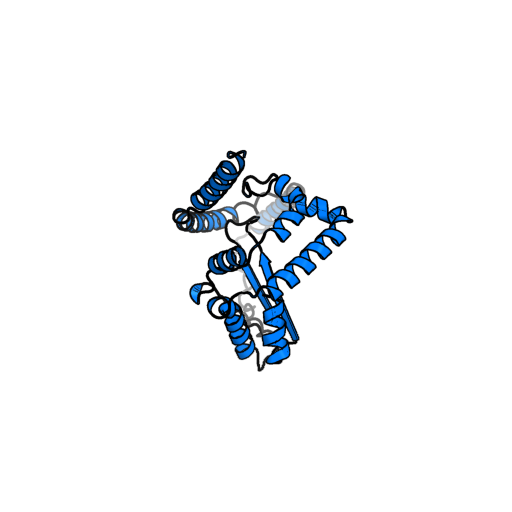.947 40.536 1.00 69.19 153 PRO A O 1
ATOM 1225 N N . PRO A 1 154 ? 0.792 -15.193 38.775 1.00 67.94 154 PRO A N 1
ATOM 1226 C CA . PRO A 1 154 ? 0.007 -16.097 39.597 1.00 67.94 154 PRO A CA 1
ATOM 1227 C C . PRO A 1 154 ? 0.925 -16.587 40.705 1.00 67.94 154 PRO A C 1
ATOM 1229 O O . PRO A 1 154 ? 1.984 -17.154 40.422 1.00 67.94 154 PRO A O 1
ATOM 1232 N N . THR A 1 155 ? 0.575 -16.266 41.950 1.00 57.22 155 THR A N 1
ATOM 1233 C CA . THR A 1 155 ? 1.323 -16.699 43.118 1.00 57.22 155 THR A CA 1
ATOM 1234 C C . THR A 1 155 ? 1.232 -18.211 43.101 1.00 57.22 155 THR A C 1
ATOM 1236 O O . THR A 1 155 ? 0.241 -18.796 43.535 1.00 57.22 155 THR A O 1
ATOM 1239 N N . LEU A 1 156 ? 2.246 -18.859 42.526 1.00 58.97 156 LEU A N 1
ATOM 1240 C CA . LEU A 1 156 ? 2.468 -20.265 42.777 1.00 58.97 156 LEU A CA 1
ATOM 1241 C C . LEU A 1 156 ? 2.546 -20.366 44.302 1.00 58.97 156 LEU A C 1
ATOM 1243 O O . LEU A 1 156 ? 3.306 -19.594 44.903 1.00 58.97 156 LEU A O 1
ATOM 1247 N N . PRO A 1 157 ? 1.727 -21.218 44.946 1.00 58.62 157 PRO A N 1
ATOM 1248 C CA . PRO A 1 157 ? 1.861 -21.439 46.373 1.00 58.62 157 PRO A CA 1
ATOM 1249 C C . PRO A 1 157 ? 3.333 -21.746 46.624 1.00 58.62 157 PRO A C 1
ATOM 1251 O O . PRO A 1 157 ? 3.909 -22.598 45.941 1.00 58.62 157 PRO A O 1
ATOM 1254 N N . ALA A 1 158 ? 3.955 -20.970 47.518 1.00 51.22 158 ALA A N 1
ATOM 1255 C CA . ALA A 1 158 ? 5.355 -21.155 47.862 1.00 51.22 158 ALA A CA 1
ATOM 1256 C C . ALA A 1 158 ? 5.579 -22.654 48.110 1.00 51.22 158 ALA A C 1
ATOM 1258 O O . ALA A 1 158 ? 4.738 -23.267 48.778 1.00 51.22 158 ALA A O 1
ATOM 1259 N N . PRO A 1 159 ? 6.639 -23.268 47.552 1.00 46.53 159 PRO A N 1
ATOM 1260 C CA . PRO A 1 159 ? 6.904 -24.672 47.803 1.00 46.53 159 PRO A CA 1
ATOM 1261 C C . PRO A 1 159 ? 6.954 -24.854 49.316 1.00 46.53 159 PRO A C 1
ATOM 1263 O O . PRO A 1 159 ? 7.783 -24.238 49.989 1.00 46.53 159 PRO A O 1
ATOM 1266 N N . ASN A 1 160 ? 5.999 -25.625 49.842 1.00 48.78 160 ASN A N 1
ATOM 1267 C CA . ASN A 1 160 ? 5.907 -25.945 51.255 1.00 48.78 160 ASN A CA 1
ATOM 1268 C C . ASN A 1 160 ? 7.281 -26.454 51.699 1.00 48.78 160 ASN A C 1
ATOM 1270 O O . ASN A 1 160 ? 7.681 -27.566 51.358 1.00 48.78 160 ASN A O 1
ATOM 1274 N N . GLN A 1 161 ? 8.012 -25.645 52.468 1.00 47.09 161 GLN A N 1
ATOM 1275 C CA . GLN A 1 161 ? 9.321 -26.018 53.017 1.00 47.09 161 GLN A CA 1
ATOM 1276 C C . GLN A 1 161 ? 9.220 -27.168 54.038 1.00 47.09 161 GLN A C 1
ATOM 1278 O O . GLN A 1 161 ? 10.221 -27.600 54.596 1.00 47.09 161 GLN A O 1
ATOM 1283 N N . SER A 1 162 ? 8.022 -27.707 54.269 1.00 45.69 162 SER A N 1
ATOM 1284 C CA . SER A 1 162 ? 7.745 -28.809 55.183 1.00 45.69 162 SER A CA 1
ATOM 1285 C C . SER A 1 162 ? 7.920 -30.211 54.584 1.00 45.69 162 SER A C 1
ATOM 1287 O O . SER A 1 162 ? 7.765 -31.179 55.323 1.00 45.69 162 SER A O 1
ATOM 1289 N N . SER A 1 163 ? 8.289 -30.370 53.304 1.00 43.84 163 SER A N 1
ATOM 1290 C CA . SER A 1 163 ? 8.567 -31.702 52.725 1.00 43.84 163 SER A CA 1
ATOM 1291 C C . SER A 1 163 ? 10.045 -32.007 52.450 1.00 43.84 163 SER A C 1
ATOM 1293 O O . SER A 1 163 ? 10.351 -33.066 51.908 1.00 43.84 163 SER A O 1
ATOM 1295 N N . LEU A 1 164 ? 10.984 -31.148 52.862 1.00 39.44 164 LEU A N 1
ATOM 1296 C CA . LEU A 1 164 ? 12.427 -31.436 52.809 1.00 39.44 164 LEU A CA 1
ATOM 1297 C C . LEU A 1 164 ? 12.942 -32.070 54.113 1.00 39.44 164 LEU A C 1
ATOM 1299 O O . LEU A 1 164 ? 14.000 -31.714 54.611 1.00 39.44 164 LEU A O 1
ATOM 1303 N N . ASN A 1 165 ? 12.227 -33.064 54.641 1.00 41.03 165 ASN A N 1
ATOM 1304 C CA . ASN A 1 165 ? 12.824 -34.059 55.537 1.00 41.03 165 ASN A CA 1
ATOM 1305 C C . ASN A 1 165 ? 13.066 -35.349 54.744 1.00 41.03 165 ASN A C 1
ATOM 1307 O O . ASN A 1 165 ? 12.496 -36.399 55.013 1.00 41.03 165 ASN A O 1
ATOM 1311 N N . GLY A 1 166 ? 13.919 -35.244 53.723 1.00 36.56 166 GLY A N 1
ATOM 1312 C CA . GLY A 1 166 ? 14.412 -36.373 52.928 1.00 36.56 166 GLY A CA 1
ATOM 1313 C C . GLY A 1 166 ? 15.659 -37.041 53.518 1.00 36.56 166 GLY A C 1
ATOM 1314 O O . GLY A 1 166 ? 16.353 -37.757 52.809 1.00 36.56 166 GLY A O 1
ATOM 1315 N N . ALA A 1 167 ? 15.978 -36.801 54.793 1.00 39.25 167 ALA A N 1
ATOM 1316 C CA . ALA A 1 167 ? 17.187 -37.324 55.434 1.00 39.25 167 ALA A CA 1
ATOM 1317 C C . ALA A 1 167 ? 17.046 -38.763 55.976 1.00 39.25 167 ALA A C 1
ATOM 1319 O O . ALA A 1 167 ? 17.926 -39.218 56.699 1.00 39.25 167 ALA A O 1
ATOM 1320 N N . GLN A 1 168 ? 15.963 -39.487 55.669 1.00 45.12 168 GLN A N 1
ATOM 1321 C CA . GLN A 1 168 ? 15.677 -40.770 56.330 1.00 45.12 168 GLN A CA 1
ATOM 1322 C C . GLN A 1 168 ? 15.524 -42.000 55.431 1.00 45.12 168 GLN A C 1
ATOM 1324 O O . GLN A 1 168 ? 15.225 -43.069 55.951 1.00 45.12 168 GLN A O 1
ATOM 1329 N N . LEU A 1 169 ? 15.777 -41.921 54.120 1.00 46.12 169 LEU A N 1
ATOM 1330 C CA . LEU A 1 169 ? 15.651 -43.099 53.244 1.00 46.12 169 LEU A CA 1
ATOM 1331 C C . LEU A 1 169 ? 16.777 -43.221 52.210 1.00 46.12 169 LEU A C 1
ATOM 1333 O O . LEU A 1 169 ? 16.521 -43.340 51.015 1.00 46.12 169 LEU A O 1
ATOM 1337 N N . LEU A 1 170 ? 18.032 -43.243 52.662 1.00 40.50 170 LEU A N 1
ATOM 1338 C CA . LEU A 1 170 ? 19.140 -43.744 51.842 1.00 40.50 170 LEU A CA 1
ATOM 1339 C C . LEU A 1 170 ? 19.870 -44.865 52.601 1.00 40.50 170 LEU A C 1
ATOM 1341 O O . LEU A 1 170 ? 20.425 -44.594 53.666 1.00 40.50 170 LEU A O 1
ATOM 1345 N N . PRO A 1 171 ? 19.869 -46.116 52.102 1.00 48.62 171 PRO A N 1
ATOM 1346 C CA . PRO A 1 171 ? 20.669 -47.187 52.685 1.00 48.62 171 PRO A CA 1
ATOM 1347 C C . PRO A 1 171 ? 22.171 -46.917 52.496 1.00 48.62 171 PRO A C 1
ATOM 1349 O O . PRO A 1 171 ? 22.604 -46.371 51.474 1.00 48.62 171 PRO A O 1
ATOM 1352 N N . GLU A 1 172 ? 22.962 -47.301 53.501 1.00 46.72 172 GLU A N 1
ATOM 1353 C CA . GLU A 1 172 ? 24.416 -47.127 53.531 1.00 46.72 172 GLU A CA 1
ATOM 1354 C C . GLU A 1 172 ? 25.067 -47.711 52.266 1.00 46.72 172 GLU A C 1
ATOM 1356 O O . GLU A 1 172 ? 24.867 -48.874 51.917 1.00 46.72 172 GLU A O 1
ATOM 1361 N N . GLY A 1 173 ? 25.822 -46.873 51.549 1.00 52.00 173 GLY A N 1
ATOM 1362 C CA . GLY A 1 173 ? 26.541 -47.248 50.323 1.00 52.00 173 GLY A CA 1
ATOM 1363 C C . GLY A 1 173 ? 26.285 -46.340 49.116 1.00 52.00 173 GLY A C 1
ATOM 1364 O O . GLY A 1 173 ? 27.108 -46.297 48.204 1.00 52.00 173 GLY A O 1
ATOM 1365 N N . TRP A 1 174 ? 25.208 -45.548 49.115 1.00 43.03 174 TRP A N 1
ATOM 1366 C CA . TRP A 1 174 ? 24.868 -44.671 47.980 1.00 43.03 174 TRP A CA 1
ATOM 1367 C C . TRP A 1 174 ? 25.613 -43.327 47.983 1.00 43.03 174 TRP A C 1
ATOM 1369 O O . TRP A 1 174 ? 25.839 -42.751 46.922 1.00 43.03 174 TRP A O 1
ATOM 1379 N N . ALA A 1 175 ? 26.086 -42.862 49.144 1.00 48.84 175 ALA A N 1
ATOM 1380 C CA . ALA A 1 175 ? 26.892 -41.640 49.246 1.00 48.84 175 ALA A CA 1
ATOM 1381 C C . ALA A 1 175 ? 28.232 -41.758 48.488 1.00 48.84 175 ALA A C 1
ATOM 1383 O O . ALA A 1 175 ? 28.622 -40.841 47.770 1.00 48.84 175 ALA A O 1
ATOM 1384 N N . ALA A 1 176 ? 28.885 -42.924 48.555 1.00 51.34 176 ALA A N 1
ATOM 1385 C CA . ALA A 1 176 ? 30.141 -43.184 47.848 1.00 51.34 176 ALA A CA 1
ATOM 1386 C C . ALA A 1 176 ? 29.952 -43.363 46.327 1.00 51.34 176 ALA A C 1
ATOM 1388 O O . ALA A 1 176 ? 30.855 -43.062 45.545 1.00 51.34 176 ALA A O 1
ATOM 1389 N N . ALA A 1 177 ? 28.775 -43.827 45.888 1.00 46.97 177 ALA A N 1
ATOM 1390 C CA . ALA A 1 177 ? 28.443 -43.947 44.468 1.00 46.97 177 ALA A CA 1
ATOM 1391 C C . ALA A 1 177 ? 28.224 -42.568 43.822 1.00 46.97 177 ALA A C 1
ATOM 1393 O O . ALA A 1 177 ? 28.725 -42.320 42.727 1.00 46.97 177 ALA A O 1
ATOM 1394 N N . ILE A 1 178 ? 27.563 -41.651 44.536 1.00 52.53 178 ILE A N 1
ATOM 1395 C CA . ILE A 1 178 ? 27.293 -40.282 44.076 1.00 52.53 178 ILE A CA 1
ATOM 1396 C C . ILE A 1 178 ? 28.592 -39.466 43.958 1.00 52.53 178 ILE A C 1
ATOM 1398 O O . ILE A 1 178 ? 28.779 -38.743 42.981 1.00 52.53 178 ILE A O 1
ATOM 1402 N N . GLU A 1 179 ? 29.538 -39.627 44.885 1.00 49.00 179 GLU A N 1
ATOM 1403 C CA . GLU A 1 179 ? 30.829 -38.920 44.845 1.00 49.00 179 GLU A CA 1
ATOM 1404 C C . GLU A 1 179 ? 31.734 -39.411 43.690 1.00 49.00 179 GLU A C 1
ATOM 1406 O O . GLU A 1 179 ? 32.443 -38.634 43.036 1.00 49.00 179 GLU A O 1
ATOM 1411 N N . LYS A 1 180 ? 31.629 -40.701 43.343 1.00 53.38 180 LYS A N 1
ATOM 1412 C CA . LYS A 1 180 ? 32.278 -41.285 42.159 1.00 53.38 180 LYS A CA 1
ATOM 1413 C C . LYS A 1 180 ? 31.612 -40.835 40.850 1.00 53.38 180 LYS A C 1
ATOM 1415 O O . LYS A 1 180 ? 32.295 -40.652 39.847 1.00 53.38 180 LYS A O 1
ATOM 1420 N N . GLN A 1 181 ? 30.300 -40.599 40.861 1.00 47.34 181 GLN A N 1
ATOM 1421 C CA . GLN A 1 181 ? 29.545 -40.115 39.702 1.00 47.34 181 GLN A CA 1
ATOM 1422 C C . GLN A 1 181 ? 29.780 -38.616 39.441 1.00 47.34 181 GLN A C 1
ATOM 1424 O O . GLN A 1 181 ? 29.969 -38.229 38.293 1.00 47.34 181 GLN A O 1
ATOM 1429 N N . MET A 1 182 ? 29.911 -37.792 40.490 1.00 47.44 182 MET A N 1
ATOM 1430 C CA . MET A 1 182 ? 30.256 -36.366 40.358 1.00 47.44 182 MET A CA 1
ATOM 1431 C C . MET A 1 182 ? 31.703 -36.130 39.896 1.00 47.44 182 MET A C 1
ATOM 1433 O O . MET A 1 182 ? 31.983 -35.132 39.229 1.00 47.44 182 MET A O 1
ATOM 1437 N N . SER A 1 183 ? 32.639 -37.026 40.231 1.00 48.47 183 SER A N 1
ATOM 1438 C CA . SER A 1 183 ? 34.019 -36.957 39.724 1.00 48.47 183 SER A CA 1
ATOM 1439 C C . SER A 1 183 ? 34.126 -37.407 38.260 1.00 48.47 183 SER A C 1
ATOM 1441 O O . SER A 1 183 ? 34.899 -36.817 37.504 1.00 48.47 183 SER A O 1
ATOM 1443 N N . LEU A 1 184 ? 33.290 -38.359 37.829 1.00 48.25 184 LEU A N 1
ATOM 1444 C CA . LEU A 1 184 ? 33.131 -38.750 36.422 1.00 48.25 184 LEU A CA 1
ATOM 1445 C C . LEU A 1 184 ? 32.411 -37.674 35.585 1.00 48.25 184 LEU A C 1
ATOM 1447 O O . LEU A 1 184 ? 32.868 -37.380 34.483 1.00 48.25 184 LEU A O 1
ATOM 1451 N N . GLU A 1 185 ? 31.373 -37.012 36.114 1.00 45.66 185 GLU A N 1
ATOM 1452 C CA . GLU A 1 185 ? 30.680 -35.902 35.430 1.00 45.66 185 GLU A CA 1
ATOM 1453 C C . GLU A 1 185 ? 31.539 -34.634 35.306 1.00 45.66 185 GLU A C 1
ATOM 1455 O O . GLU A 1 185 ? 31.459 -33.913 34.306 1.00 45.66 185 GLU A O 1
ATOM 1460 N N . LYS A 1 186 ? 32.411 -34.362 36.288 1.00 50.56 186 LYS A N 1
ATOM 1461 C CA . LYS A 1 186 ? 33.401 -33.275 36.192 1.00 50.56 186 LYS A CA 1
ATOM 1462 C C . LYS A 1 186 ? 34.487 -33.567 35.155 1.00 50.56 186 LYS A C 1
ATOM 1464 O O . LYS A 1 186 ? 34.948 -32.629 34.509 1.00 50.56 186 LYS A O 1
ATOM 1469 N N . ALA A 1 187 ? 34.854 -34.835 34.956 1.00 44.59 187 ALA A N 1
ATOM 1470 C CA . ALA A 1 187 ? 35.780 -35.241 33.898 1.00 44.59 187 ALA A CA 1
ATOM 1471 C C . ALA A 1 187 ? 35.132 -35.181 32.499 1.00 44.59 187 ALA A C 1
ATOM 1473 O O . ALA A 1 187 ? 35.797 -34.790 31.542 1.00 44.59 187 ALA A O 1
ATOM 1474 N N . SER A 1 188 ? 33.833 -35.482 32.367 1.00 45.69 188 SER A N 1
ATOM 1475 C CA . SER A 1 188 ? 33.109 -35.370 31.089 1.00 45.69 188 SER A CA 1
ATOM 1476 C C . SER A 1 188 ? 32.665 -33.943 30.745 1.00 45.69 188 SER A C 1
ATOM 1478 O O . SER A 1 188 ? 32.511 -33.622 29.572 1.00 45.69 188 SER A O 1
ATOM 1480 N N . SER A 1 189 ? 32.529 -33.046 31.726 1.00 44.66 189 SER A N 1
ATOM 1481 C CA . SER A 1 189 ? 32.178 -31.634 31.482 1.00 44.66 189 SER A CA 1
ATOM 1482 C C . SER A 1 189 ? 33.304 -30.803 30.843 1.00 44.66 189 SER A C 1
ATOM 1484 O O . SER A 1 189 ? 33.053 -29.678 30.417 1.00 44.66 189 SER A O 1
ATOM 1486 N N . GLN A 1 190 ? 34.531 -31.331 30.734 1.00 46.09 190 GLN A N 1
ATOM 1487 C CA . GLN A 1 190 ? 35.612 -30.686 29.971 1.00 46.09 190 GLN A CA 1
ATOM 1488 C C . GLN A 1 190 ? 35.663 -31.100 28.492 1.00 46.09 190 GLN A C 1
ATOM 1490 O O . GLN A 1 190 ? 36.438 -30.521 27.734 1.00 46.09 190 GLN A O 1
ATOM 1495 N N . LEU A 1 191 ? 34.814 -32.0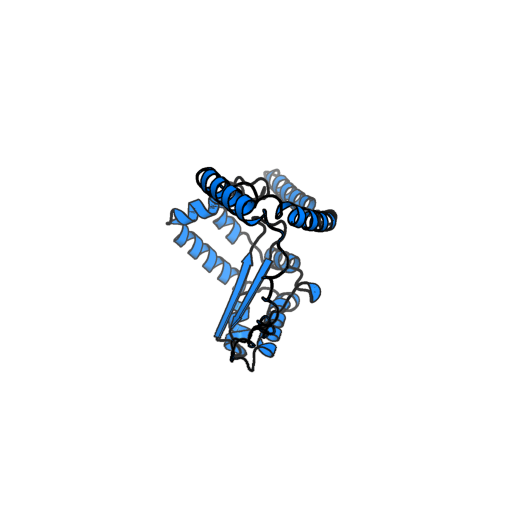31 28.042 1.00 45.94 191 LEU A N 1
ATOM 1496 C CA . LEU A 1 191 ? 34.732 -32.412 26.635 1.00 45.94 191 LEU A CA 1
ATOM 1497 C C . LEU A 1 191 ? 33.258 -32.571 26.214 1.00 45.94 191 LEU A C 1
ATOM 1499 O O . LEU A 1 191 ? 32.665 -33.625 26.422 1.00 45.94 191 LEU A O 1
ATOM 1503 N N . SER A 1 192 ? 32.721 -31.556 25.520 1.00 37.22 192 SER A N 1
ATOM 1504 C CA . SER A 1 192 ? 31.541 -31.594 24.615 1.00 37.22 192 SER A CA 1
ATOM 1505 C C . SER A 1 192 ? 30.223 -30.940 25.093 1.00 37.22 192 SER A C 1
ATOM 1507 O O . SER A 1 192 ? 29.426 -31.515 25.824 1.00 37.22 192 SER A O 1
ATOM 1509 N N . GLN A 1 193 ? 29.919 -29.776 24.509 1.00 36.72 193 GLN A N 1
ATOM 1510 C CA . GLN A 1 193 ? 28.604 -29.418 23.936 1.00 36.72 193 GLN A CA 1
ATOM 1511 C C . GLN A 1 193 ? 28.828 -29.219 22.415 1.00 36.72 193 GLN A C 1
ATOM 1513 O O . GLN A 1 193 ? 29.978 -28.927 22.075 1.00 36.72 193 GLN A O 1
ATOM 1518 N N . PRO A 1 194 ? 27.840 -29.307 21.485 1.00 43.38 194 PRO A N 1
ATOM 1519 C CA . PRO A 1 194 ? 26.374 -29.377 21.636 1.00 43.38 194 PRO A CA 1
ATOM 1520 C C . PRO A 1 194 ? 25.686 -30.450 20.736 1.00 43.38 194 PRO A C 1
ATOM 1522 O O . PRO A 1 194 ? 25.926 -30.501 19.534 1.00 43.38 194 PRO A O 1
ATOM 1525 N N . ALA A 1 195 ? 24.769 -31.283 21.253 1.00 39.59 195 ALA A N 1
ATOM 1526 C CA . ALA A 1 195 ? 23.995 -32.200 20.380 1.00 39.59 195 ALA A CA 1
ATOM 1527 C C . ALA A 1 195 ? 22.540 -32.496 20.801 1.00 39.59 195 ALA A C 1
ATOM 1529 O O . ALA A 1 195 ? 21.793 -33.075 20.020 1.00 39.59 195 ALA A O 1
ATOM 1530 N N . GLN A 1 196 ? 22.081 -32.083 21.988 1.00 39.44 196 GLN A N 1
ATOM 1531 C CA . GLN A 1 196 ? 20.759 -32.501 22.494 1.00 39.44 196 GLN A CA 1
ATOM 1532 C C . GLN A 1 196 ? 19.644 -31.441 22.423 1.00 39.44 196 GLN A C 1
ATOM 1534 O O . GLN A 1 196 ? 18.523 -31.716 22.833 1.00 39.44 196 GLN A O 1
ATOM 1539 N N . GLN A 1 197 ? 19.884 -30.263 21.836 1.00 39.62 197 GLN A N 1
ATOM 1540 C CA . GLN A 1 197 ? 18.831 -29.247 21.635 1.00 39.62 197 GLN A CA 1
ATOM 1541 C C . GLN A 1 197 ? 18.140 -29.297 20.256 1.00 39.62 197 GLN A C 1
ATOM 1543 O O . GLN A 1 197 ? 17.199 -28.537 20.026 1.00 39.62 197 GLN A O 1
ATOM 1548 N N . GLN A 1 198 ? 18.550 -30.193 19.349 1.00 42.00 198 GLN A N 1
ATOM 1549 C CA . GLN A 1 198 ? 18.025 -30.232 17.976 1.00 42.00 198 GLN A CA 1
ATOM 1550 C C . GLN A 1 198 ? 16.726 -31.056 17.831 1.00 42.00 198 GLN A C 1
ATOM 1552 O O . GLN A 1 198 ? 15.841 -30.671 17.078 1.00 42.00 198 GLN A O 1
ATOM 1557 N N . GLN A 1 199 ? 16.548 -32.149 18.584 1.00 37.00 199 GLN A N 1
ATOM 1558 C CA . GLN A 1 199 ? 15.491 -33.138 18.293 1.00 37.00 199 GLN A CA 1
ATOM 1559 C C . GLN A 1 199 ? 14.063 -32.756 18.725 1.00 37.00 199 GLN A C 1
ATOM 1561 O O . GLN A 1 199 ? 13.103 -33.321 18.208 1.00 37.00 199 GLN A O 1
ATOM 1566 N N . VAL A 1 200 ? 13.881 -31.793 19.635 1.00 39.91 200 VAL A N 1
ATOM 1567 C CA . VAL A 1 200 ? 12.533 -31.415 20.121 1.00 39.91 200 VAL A CA 1
ATOM 1568 C C . VAL A 1 200 ? 11.858 -30.369 19.214 1.00 39.91 200 VAL A C 1
ATOM 1570 O O . VAL A 1 200 ? 10.643 -30.199 19.266 1.00 39.91 200 VAL A O 1
ATOM 1573 N N . LYS A 1 201 ? 12.606 -29.697 18.324 1.00 39.34 201 LYS A N 1
ATOM 1574 C CA . LYS A 1 201 ? 12.056 -28.667 17.419 1.00 39.34 201 LYS A CA 1
ATOM 1575 C C . LYS A 1 201 ? 11.484 -29.227 16.108 1.00 39.34 201 LYS A C 1
ATOM 1577 O O . LYS A 1 201 ? 10.568 -28.621 15.554 1.00 39.34 201 LYS A O 1
ATOM 1582 N N . ASP A 1 202 ? 11.935 -30.399 15.666 1.00 37.22 202 ASP A N 1
ATOM 1583 C CA . ASP A 1 202 ? 11.570 -30.940 14.349 1.00 37.22 202 ASP A CA 1
ATOM 1584 C C . ASP A 1 202 ? 10.145 -31.520 14.295 1.00 37.22 202 ASP A C 1
ATOM 1586 O O . ASP A 1 202 ? 9.454 -31.393 13.285 1.00 37.22 202 ASP A O 1
ATOM 1590 N N . VAL A 1 203 ? 9.632 -32.089 15.391 1.00 46.12 203 VAL A N 1
ATOM 1591 C CA . VAL A 1 203 ? 8.303 -32.740 15.390 1.00 46.12 203 VAL A CA 1
ATOM 1592 C C . VAL A 1 203 ? 7.156 -31.717 15.352 1.00 46.12 203 VAL A C 1
ATOM 1594 O O . VAL A 1 203 ? 6.123 -31.963 14.729 1.00 46.12 203 VAL A O 1
ATOM 1597 N N . ALA A 1 204 ? 7.346 -30.532 15.942 1.00 39.91 204 ALA A N 1
ATOM 1598 C CA . ALA A 1 204 ? 6.341 -29.465 15.935 1.00 39.91 204 ALA A CA 1
ATOM 1599 C C . ALA A 1 204 ? 6.246 -28.738 14.578 1.00 39.91 204 ALA A C 1
ATOM 1601 O O . ALA A 1 204 ? 5.163 -28.305 14.185 1.00 39.91 204 ALA A O 1
ATOM 1602 N N . GLN A 1 205 ? 7.351 -28.638 13.828 1.00 44.47 205 GLN A N 1
ATOM 1603 C CA . GLN A 1 205 ? 7.359 -27.997 12.507 1.00 44.47 205 GLN A CA 1
ATOM 1604 C C . GLN A 1 205 ? 6.710 -28.861 11.417 1.00 44.47 205 GLN A C 1
ATOM 1606 O O . GLN A 1 205 ? 6.056 -28.322 10.523 1.00 44.47 205 GLN A O 1
ATOM 1611 N N . VAL A 1 206 ? 6.813 -30.190 11.504 1.00 44.47 206 VAL A N 1
ATOM 1612 C CA . VAL A 1 206 ? 6.255 -31.101 10.486 1.00 44.47 206 VAL A CA 1
ATOM 1613 C C . VAL A 1 206 ? 4.717 -31.131 10.514 1.00 44.47 206 VAL A C 1
ATOM 1615 O O . VAL A 1 206 ? 4.087 -31.204 9.458 1.00 44.47 206 VAL A O 1
ATOM 1618 N N . ALA A 1 207 ? 4.091 -30.980 11.687 1.00 39.06 207 ALA A N 1
ATOM 1619 C CA . ALA A 1 207 ? 2.629 -30.959 11.811 1.00 39.06 207 ALA A CA 1
ATOM 1620 C C . ALA A 1 207 ? 1.986 -29.678 11.235 1.00 39.06 207 ALA A C 1
ATOM 1622 O O . ALA A 1 207 ? 0.924 -29.742 10.613 1.00 39.06 207 ALA A O 1
ATOM 1623 N N . ALA A 1 208 ? 2.645 -28.522 11.369 1.00 41.19 208 ALA A N 1
ATOM 1624 C CA . ALA A 1 208 ? 2.154 -27.253 10.821 1.00 41.19 208 ALA A CA 1
ATOM 1625 C C . ALA A 1 208 ? 2.274 -27.183 9.284 1.00 41.19 208 ALA A C 1
ATOM 1627 O O . ALA A 1 208 ? 1.426 -26.599 8.605 1.00 41.19 208 ALA A O 1
ATOM 1628 N N . LEU A 1 209 ? 3.297 -27.829 8.716 1.00 41.44 209 LEU A N 1
ATOM 1629 C CA . LEU A 1 209 ? 3.571 -27.821 7.276 1.00 41.44 209 LEU A CA 1
ATOM 1630 C C . LEU A 1 209 ? 2.583 -28.699 6.483 1.00 41.44 209 LEU A C 1
ATOM 1632 O O . LEU A 1 209 ? 2.229 -28.371 5.349 1.00 41.44 209 LEU A O 1
ATOM 1636 N N . ALA A 1 210 ? 2.061 -29.763 7.103 1.00 39.03 210 ALA A N 1
ATOM 1637 C CA . ALA A 1 210 ? 1.041 -30.630 6.510 1.00 39.03 210 ALA A CA 1
ATOM 1638 C C . ALA A 1 210 ? -0.344 -29.954 6.405 1.00 39.03 210 ALA A C 1
ATOM 1640 O O . ALA A 1 210 ? -1.074 -30.198 5.442 1.00 39.03 210 ALA A O 1
ATOM 1641 N N . ALA A 1 211 ? -0.692 -29.061 7.340 1.00 39.44 211 ALA A N 1
ATOM 1642 C CA . ALA A 1 211 ? -1.954 -28.315 7.306 1.00 39.44 211 ALA A CA 1
ATOM 1643 C C . ALA A 1 211 ? -1.961 -27.221 6.219 1.00 39.44 211 ALA A C 1
ATOM 1645 O O . ALA A 1 211 ? -2.953 -27.055 5.509 1.00 39.44 211 ALA A O 1
ATOM 1646 N N . ALA A 1 212 ? -0.829 -26.538 6.006 1.00 39.59 212 ALA A N 1
ATOM 1647 C CA . ALA A 1 212 ? -0.686 -25.519 4.960 1.00 39.59 212 ALA A CA 1
ATOM 1648 C C . ALA A 1 212 ? -0.685 -26.105 3.530 1.00 39.59 212 ALA A C 1
ATOM 1650 O O . ALA A 1 212 ? -1.103 -25.445 2.577 1.00 39.59 212 ALA A O 1
ATOM 1651 N N . ALA A 1 213 ? -0.264 -27.364 3.365 1.00 40.94 213 ALA A N 1
ATOM 1652 C CA . ALA A 1 213 ? -0.205 -28.032 2.064 1.00 40.94 213 ALA A CA 1
ATOM 1653 C C . ALA A 1 213 ? -1.589 -28.381 1.476 1.00 40.94 213 ALA A C 1
ATOM 1655 O O . ALA A 1 213 ? -1.723 -28.473 0.254 1.00 40.94 213 ALA A O 1
ATOM 1656 N N . ASN A 1 214 ? -2.624 -28.543 2.309 1.00 41.94 214 ASN A N 1
ATOM 1657 C CA . ASN A 1 214 ? -3.975 -28.866 1.835 1.00 41.94 214 ASN A CA 1
ATOM 1658 C C . ASN A 1 214 ? -4.777 -27.637 1.375 1.00 41.94 214 ASN A C 1
ATOM 1660 O O . ASN A 1 214 ? -5.654 -27.785 0.529 1.00 41.94 214 ASN A O 1
ATOM 1664 N N . LEU A 1 215 ? -4.439 -26.428 1.839 1.00 39.78 215 LEU A N 1
ATOM 1665 C CA . LEU A 1 215 ? -5.096 -25.190 1.394 1.00 39.78 215 LEU A CA 1
ATOM 1666 C C . LEU A 1 215 ? -4.586 -24.711 0.017 1.00 39.78 215 LEU A C 1
ATOM 1668 O O . LEU A 1 215 ? -5.311 -24.077 -0.744 1.00 39.78 215 LEU A O 1
ATOM 1672 N N . ALA A 1 216 ? -3.344 -25.059 -0.336 1.00 41.94 216 ALA A N 1
ATOM 1673 C CA . ALA A 1 216 ? -2.670 -24.601 -1.554 1.00 41.94 216 ALA A CA 1
ATOM 1674 C C . ALA A 1 216 ? -3.115 -25.313 -2.850 1.00 41.94 216 ALA A C 1
ATOM 1676 O O . ALA A 1 216 ? -2.683 -24.925 -3.933 1.00 41.94 216 ALA A O 1
ATOM 1677 N N . LYS A 1 217 ? -3.960 -26.351 -2.771 1.00 44.34 217 LYS A N 1
ATOM 1678 C CA . LYS A 1 217 ? -4.409 -27.116 -3.951 1.00 44.34 217 LYS A CA 1
ATOM 1679 C C . LYS A 1 217 ? -5.515 -26.430 -4.767 1.00 44.34 217 LYS A C 1
ATOM 1681 O O . LYS A 1 217 ? -5.785 -26.883 -5.873 1.00 44.34 217 LYS A O 1
ATOM 1686 N N . ASN A 1 218 ? -6.106 -25.338 -4.271 1.00 43.69 218 ASN A N 1
ATOM 1687 C CA . ASN A 1 218 ? -7.278 -24.702 -4.894 1.00 43.69 218 ASN A CA 1
ATOM 1688 C C . ASN A 1 218 ? -7.027 -23.326 -5.541 1.00 43.69 218 ASN A C 1
ATOM 1690 O O . ASN A 1 218 ? -7.984 -22.703 -5.990 1.00 43.69 218 ASN A O 1
ATOM 1694 N N . PHE A 1 219 ? -5.784 -22.839 -5.626 1.00 46.66 219 PHE A N 1
ATOM 1695 C CA . PHE A 1 219 ? -5.495 -21.510 -6.186 1.00 46.66 219 PHE A CA 1
ATOM 1696 C C . PHE A 1 219 ? -4.472 -21.577 -7.328 1.00 46.66 219 PHE A C 1
ATOM 1698 O O . PHE A 1 219 ? -3.271 -21.707 -7.107 1.00 46.66 219 PHE A O 1
ATOM 1705 N N . ASP A 1 220 ? -4.963 -21.482 -8.566 1.00 52.38 220 ASP A N 1
ATOM 1706 C CA . ASP A 1 220 ? -4.177 -21.579 -9.804 1.00 52.38 220 ASP A CA 1
ATOM 1707 C C . ASP A 1 220 ? -4.002 -20.188 -10.452 1.00 52.38 220 ASP A C 1
ATOM 1709 O O . ASP A 1 220 ? -4.550 -19.890 -11.514 1.00 52.38 220 ASP A O 1
ATOM 1713 N N . PHE A 1 221 ? -3.231 -19.310 -9.792 1.00 46.84 221 PHE A N 1
ATOM 1714 C CA . PHE A 1 221 ? -2.812 -18.007 -10.347 1.00 46.84 221 PHE A CA 1
ATOM 1715 C C . PHE A 1 221 ? -1.838 -18.146 -11.529 1.00 46.84 221 PHE A C 1
ATOM 1717 O O . PHE A 1 221 ? -1.671 -17.210 -12.314 1.00 46.84 221 PHE A O 1
ATOM 1724 N N . GLY A 1 222 ? -1.218 -19.323 -11.690 1.00 53.16 222 GLY A N 1
ATOM 1725 C CA . GLY A 1 222 ? -0.273 -19.604 -12.770 1.00 53.16 222 GLY A CA 1
ATOM 1726 C C . GLY A 1 222 ? -0.900 -19.440 -14.154 1.00 53.16 222 GLY A C 1
ATOM 1727 O O . GLY A 1 222 ? -0.267 -18.891 -15.054 1.00 53.16 222 GLY A O 1
ATOM 1728 N N . LYS A 1 223 ? -2.175 -19.814 -14.314 1.00 53.22 223 LYS A N 1
ATOM 1729 C CA . LYS A 1 223 ? -2.904 -19.647 -15.583 1.00 53.22 223 LYS A CA 1
ATOM 1730 C C . LYS A 1 223 ? -3.247 -18.195 -15.917 1.00 53.22 223 LYS A C 1
ATOM 1732 O O . LYS A 1 223 ? -3.272 -17.851 -17.096 1.00 53.22 223 LYS A O 1
ATOM 1737 N N . ALA A 1 224 ? -3.493 -17.347 -14.917 1.00 52.59 224 ALA A N 1
ATOM 1738 C CA . ALA A 1 224 ? -3.778 -15.928 -15.141 1.00 52.59 224 ALA A CA 1
ATOM 1739 C C . ALA A 1 224 ? -2.517 -15.184 -15.610 1.00 52.59 224 ALA A C 1
ATOM 1741 O O . ALA A 1 224 ? -2.545 -14.476 -16.615 1.00 52.59 224 ALA A O 1
ATOM 1742 N N . PHE A 1 225 ? -1.381 -15.449 -14.962 1.00 45.25 225 PHE A N 1
ATOM 1743 C CA . PHE A 1 225 ? -0.097 -14.861 -15.340 1.00 45.25 225 PHE A CA 1
ATOM 1744 C C . PHE A 1 225 ? 0.402 -15.357 -16.710 1.00 45.25 225 PHE A C 1
ATOM 1746 O O . PHE A 1 225 ? 0.918 -14.574 -17.505 1.00 45.25 225 PHE A O 1
ATOM 1753 N N . GLN A 1 226 ? 0.192 -16.640 -17.037 1.00 59.50 226 GLN A N 1
ATOM 1754 C CA . GLN A 1 226 ? 0.536 -17.180 -18.358 1.00 59.50 226 GLN A CA 1
ATOM 1755 C C . GLN A 1 226 ? -0.310 -16.578 -19.489 1.00 59.50 226 GLN A C 1
ATOM 1757 O O . GLN A 1 226 ? 0.231 -16.325 -20.561 1.00 59.50 226 GLN A O 1
ATOM 1762 N N . ARG A 1 227 ? -1.597 -16.279 -19.261 1.00 59.94 227 ARG A N 1
ATOM 1763 C CA . ARG A 1 227 ? -2.433 -15.566 -20.247 1.00 59.94 227 ARG A CA 1
ATOM 1764 C C . ARG A 1 227 ? -1.938 -14.145 -20.503 1.00 59.94 227 ARG A C 1
ATOM 1766 O O . ARG A 1 227 ? -1.815 -13.748 -21.656 1.00 59.94 227 ARG A O 1
ATOM 1773 N N . MET A 1 228 ? -1.572 -13.428 -19.446 1.00 55.03 228 MET A N 1
ATOM 1774 C CA . MET A 1 228 ? -1.076 -12.053 -19.541 1.00 55.03 228 MET A CA 1
ATOM 1775 C C . MET A 1 228 ? 0.285 -11.973 -20.265 1.00 55.03 228 MET A C 1
ATOM 1777 O O . MET A 1 228 ? 0.527 -11.072 -21.065 1.00 55.03 228 MET A O 1
ATOM 1781 N N . GLN A 1 229 ? 1.152 -12.971 -20.063 1.00 62.62 229 GLN A N 1
ATOM 1782 C CA . GLN A 1 229 ? 2.411 -13.134 -20.804 1.00 62.62 229 GLN A CA 1
ATOM 1783 C C . GLN A 1 229 ? 2.195 -13.499 -22.285 1.00 62.62 229 GLN A C 1
ATOM 1785 O O . GLN A 1 229 ? 2.972 -13.074 -23.141 1.00 62.62 229 GLN A O 1
ATOM 1790 N N . GLN A 1 230 ? 1.152 -14.273 -22.602 1.00 66.56 230 GLN A N 1
ATOM 1791 C CA . GLN A 1 230 ? 0.804 -14.643 -23.977 1.00 66.56 230 GLN A CA 1
ATOM 1792 C C . GLN A 1 230 ? 0.265 -13.432 -24.762 1.00 66.56 230 GLN A C 1
ATOM 1794 O O . GLN A 1 230 ? 0.719 -13.170 -25.872 1.00 66.56 230 GLN A O 1
ATOM 1799 N N . GLU A 1 231 ? -0.611 -12.624 -24.155 1.00 67.88 231 GLU A N 1
ATOM 1800 C CA . GLU A 1 231 ? -1.169 -11.413 -24.779 1.00 67.88 231 GLU A CA 1
ATOM 1801 C C . GLU A 1 231 ? -0.113 -10.331 -25.052 1.00 67.88 231 GLU A C 1
ATOM 1803 O O . GLU A 1 231 ? -0.185 -9.621 -26.059 1.00 67.88 231 GLU A O 1
ATOM 1808 N N . LEU A 1 232 ? 0.907 -10.224 -24.193 1.00 61.00 232 LEU A N 1
ATOM 1809 C CA . LEU A 1 232 ? 2.054 -9.339 -24.418 1.00 61.00 232 LEU A CA 1
ATOM 1810 C C . LEU A 1 232 ? 2.931 -9.798 -25.592 1.00 61.00 232 LEU A C 1
ATOM 1812 O O . LEU A 1 232 ? 3.500 -8.964 -26.297 1.00 61.00 232 LEU A O 1
ATOM 1816 N N . LYS A 1 233 ? 3.024 -11.108 -25.843 1.00 64.56 233 LYS A N 1
ATOM 1817 C CA . LYS A 1 233 ? 3.751 -11.645 -27.004 1.00 64.56 233 LYS A CA 1
ATOM 1818 C C . LYS A 1 233 ? 2.976 -11.449 -28.306 1.00 64.56 233 LYS A C 1
ATOM 1820 O O . LYS A 1 233 ? 3.579 -11.051 -29.298 1.00 64.56 233 LYS A O 1
ATOM 1825 N N . ASP A 1 234 ? 1.657 -11.631 -28.289 1.00 66.19 234 ASP A N 1
ATOM 1826 C CA . ASP A 1 234 ? 0.812 -11.471 -29.479 1.00 66.19 234 ASP A CA 1
ATOM 1827 C C . ASP A 1 234 ? 0.704 -10.006 -29.939 1.00 66.19 234 ASP A C 1
ATOM 1829 O O . ASP A 1 234 ? 0.642 -9.733 -31.139 1.00 66.19 234 ASP A O 1
ATOM 1833 N N . LYS A 1 235 ? 0.758 -9.041 -29.009 1.00 60.88 235 LYS A N 1
ATOM 1834 C CA . LYS A 1 235 ? 0.813 -7.606 -29.344 1.00 60.88 235 LYS A CA 1
ATOM 1835 C C . LYS A 1 235 ? 2.144 -7.175 -29.966 1.00 60.88 235 LYS A C 1
ATOM 1837 O O . LYS A 1 235 ? 2.146 -6.279 -30.799 1.00 60.88 235 LYS A O 1
ATOM 1842 N N . ASN A 1 236 ? 3.249 -7.837 -29.622 1.00 57.38 236 ASN A N 1
ATOM 1843 C CA . ASN A 1 236 ? 4.571 -7.551 -30.190 1.00 57.38 236 ASN A CA 1
ATOM 1844 C C . ASN A 1 236 ? 4.836 -8.265 -31.532 1.00 57.38 236 ASN A C 1
ATOM 1846 O O . ASN A 1 236 ? 5.836 -7.976 -32.185 1.00 57.38 236 ASN A O 1
ATOM 1850 N N . ALA A 1 237 ? 3.962 -9.185 -31.957 1.00 54.69 237 ALA A N 1
ATOM 1851 C CA . ALA A 1 237 ? 4.110 -9.970 -33.187 1.00 54.69 237 ALA A CA 1
ATOM 1852 C C . ALA A 1 237 ? 3.344 -9.410 -34.405 1.00 54.69 237 ALA A C 1
ATOM 1854 O O . ALA A 1 237 ? 3.422 -9.992 -35.487 1.00 54.69 237 ALA A O 1
ATOM 1855 N N . LYS A 1 238 ? 2.615 -8.293 -34.263 1.00 47.41 238 LYS A N 1
ATOM 1856 C CA . LYS A 1 238 ? 2.015 -7.561 -35.391 1.00 47.41 238 LYS A CA 1
ATOM 1857 C C . LYS A 1 238 ? 2.858 -6.326 -35.731 1.00 47.41 238 LYS A C 1
ATOM 1859 O O . LYS A 1 238 ? 2.670 -5.296 -35.089 1.00 47.41 238 LYS A O 1
ATOM 1864 N N . PRO A 1 239 ? 3.773 -6.410 -36.710 1.00 47.34 239 PRO A N 1
ATOM 1865 C CA . PRO A 1 239 ? 4.3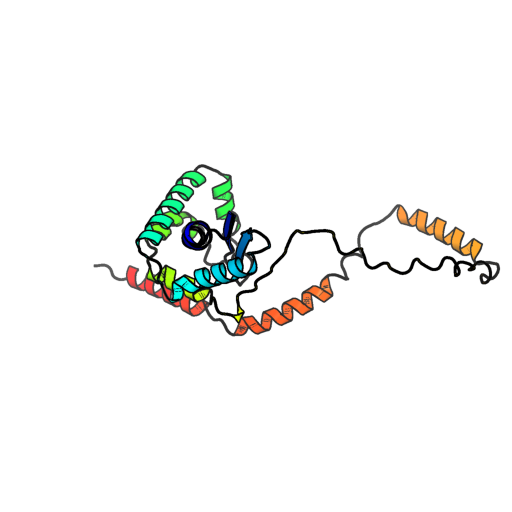36 -5.222 -37.332 1.00 47.34 239 PRO A CA 1
ATOM 1866 C C . PRO A 1 239 ? 3.295 -4.611 -38.284 1.00 47.34 239 PRO A C 1
ATOM 1868 O O . PRO A 1 239 ? 2.699 -5.333 -39.088 1.00 47.34 239 PRO A O 1
ATOM 1871 N N . GLU A 1 240 ? 3.057 -3.303 -38.157 1.00 43.91 240 GLU A N 1
ATOM 1872 C CA . GLU A 1 240 ? 2.613 -2.477 -39.292 1.00 43.91 240 GLU A CA 1
ATOM 1873 C C . GLU A 1 240 ? 3.722 -2.393 -40.350 1.00 43.91 240 GLU A C 1
ATOM 1875 O O . GLU A 1 240 ? 4.915 -2.367 -39.957 1.00 43.91 240 GLU A O 1
#

InterPro domains:
  IPR007863 Peptidase M16, C-terminal [PF05193] (1-76)
  IPR011249 Metalloenzyme, LuxS/M16 peptidase-like [SSF63411] (1-145)
  IPR050626 Peptidase M16 [PTHR43690] (3-131)

Foldseek 3Di:
DLVLCCCQLCVVVVFFPDKDKDKADDQPHPDIDIDIDTHGDPVRQVVSLVSVLVSLCCCVVPPDDPVNLVVVLVVVLVVCVVCVVDPVSVCVLVVRQPPPSCVVSHVVCVVCVNVVSVPDDSVNVSVVSVVQVSDPVNDDDDDDDPDDDDDDDPPPPDPPPVPPPPVPDDPPPVVVVVVVVVVVVVVCVVDDDDDPPPPVPVVVVVVVVVVVVVVPPPDCCVVVVVVVVVVVVVVVPDDD